Protein AF-A0A351YZV5-F1 (afdb_monomer)

Foldseek 3Di:
DDDDDDDDPCVVVVVVVVVVVVVVVVVCCVVVPDPPDLVLFWWKKFKKAFFAFQKWKAFADDWWWFWDDDLFWIWIWTHDDVDTDIDIGGCVQQFFQLSSQVVQVVDPRMHMDGPDRRRDGPSQKDAFPVDGRTHHHDIGTIGGFDLVDPDDQVLLQVLQPPFRWDWDWDDDSRNTIIIIRGHDDPDDDDNVRVVCSSLVSSCVRRNVNRMGTRDMDTGDPVNSVVVVVVD

Solvent-accessible surface area (backbone atoms only — not comparable to full-atom values): 12923 Å² total; per-residue (Å²): 134,86,83,82,79,83,76,63,82,60,51,62,58,53,52,52,52,50,52,51,53,51,50,51,52,54,51,47,43,72,75,72,47,77,85,70,52,79,91,50,44,32,23,45,40,34,31,36,33,74,31,61,42,23,29,37,33,27,29,76,58,91,54,50,34,37,57,45,83,56,89,59,32,41,33,42,40,36,39,51,97,90,48,77,49,75,52,77,46,44,26,92,80,27,46,22,42,45,51,39,28,61,57,47,47,72,41,87,48,38,49,45,45,75,70,34,68,41,82,39,55,41,78,54,55,47,56,38,68,84,52,79,50,61,53,30,80,61,74,44,59,38,29,40,64,46,69,82,62,81,83,44,57,66,58,57,47,68,31,34,75,82,55,75,64,50,58,43,77,40,76,52,81,64,59,51,31,36,38,41,35,33,67,60,65,81,98,78,60,54,72,68,57,50,47,52,45,42,53,47,30,41,19,72,68,69,36,66,77,21,53,30,37,64,46,78,50,74,46,53,64,74,61,24,55,58,50,67,78,72,115

Structure (mmCIF, N/CA/C/O backbone):
data_AF-A0A351YZV5-F1
#
_entry.id   AF-A0A351YZV5-F1
#
loop_
_atom_site.group_PDB
_atom_site.id
_atom_site.type_symbol
_atom_site.label_atom_id
_atom_site.label_alt_id
_atom_site.label_comp_id
_atom_site.label_asym_id
_atom_site.label_entity_id
_atom_site.label_seq_id
_atom_site.pdbx_PDB_ins_code
_atom_site.Cartn_x
_atom_site.Cartn_y
_atom_site.Cartn_z
_atom_site.occupancy
_atom_site.B_iso_or_equiv
_atom_site.auth_seq_id
_atom_site.auth_comp_id
_atom_site.auth_asym_id
_atom_site.auth_atom_id
_atom_site.pdbx_PDB_model_num
ATOM 1 N N . MET A 1 1 ? 55.350 -39.566 -29.013 1.00 52.19 1 MET A N 1
ATOM 2 C CA . MET A 1 1 ? 55.328 -38.858 -30.315 1.00 52.19 1 MET A CA 1
ATOM 3 C C . MET A 1 1 ? 54.638 -37.515 -30.107 1.00 52.19 1 MET A C 1
ATOM 5 O O . MET A 1 1 ? 53.507 -37.517 -29.639 1.00 52.19 1 MET A O 1
ATOM 9 N N . LYS A 1 2 ? 55.308 -36.381 -30.357 1.00 60.34 2 LYS A N 1
ATOM 10 C CA . LYS A 1 2 ? 54.675 -35.051 -30.284 1.00 60.34 2 LYS A CA 1
ATOM 11 C C . LYS A 1 2 ? 53.921 -34.807 -31.595 1.00 60.34 2 LYS A C 1
ATOM 13 O O . LYS A 1 2 ? 54.540 -34.853 -32.651 1.00 60.34 2 LYS A O 1
ATOM 18 N N . LYS A 1 3 ? 52.604 -34.593 -31.534 1.00 68.12 3 LYS A N 1
ATOM 19 C CA . LYS A 1 3 ? 51.815 -34.153 -32.694 1.00 68.12 3 LYS A CA 1
ATOM 20 C C . LYS A 1 3 ? 52.044 -32.653 -32.886 1.00 68.12 3 LYS A C 1
ATOM 22 O O . LYS A 1 3 ? 51.827 -31.882 -31.954 1.00 68.12 3 LYS A O 1
ATOM 27 N N . LEU A 1 4 ? 52.523 -32.260 -34.063 1.00 72.31 4 LEU A N 1
ATOM 28 C CA . LEU A 1 4 ? 52.635 -30.859 -34.462 1.00 72.31 4 LEU A CA 1
ATOM 29 C C . LEU A 1 4 ? 51.269 -30.420 -35.005 1.00 72.31 4 LEU A C 1
ATOM 31 O O . LEU A 1 4 ? 50.764 -31.029 -35.944 1.00 72.31 4 LEU A O 1
ATOM 35 N N . HIS A 1 5 ? 50.656 -29.408 -34.394 1.00 77.81 5 HIS A N 1
ATOM 36 C CA . HIS A 1 5 ? 49.410 -28.822 -34.886 1.00 77.81 5 HIS A CA 1
ATOM 37 C C . HIS A 1 5 ? 49.747 -27.599 -35.739 1.00 77.81 5 HIS A C 1
ATOM 39 O O . HIS A 1 5 ? 50.240 -26.598 -35.220 1.00 77.81 5 HIS A O 1
ATOM 45 N N . GLU A 1 6 ? 49.509 -27.684 -37.047 1.00 76.00 6 GLU A N 1
ATOM 46 C CA . GLU A 1 6 ? 49.691 -26.553 -37.956 1.00 76.00 6 GLU A CA 1
ATOM 47 C C . GLU A 1 6 ? 48.545 -25.552 -37.769 1.00 76.00 6 GLU A C 1
ATOM 49 O O . GLU A 1 6 ? 47.367 -25.892 -37.894 1.00 76.00 6 GLU A O 1
ATOM 54 N N . PHE A 1 7 ? 48.886 -24.308 -37.430 1.00 72.75 7 PHE A N 1
ATOM 55 C CA . PHE A 1 7 ? 47.900 -23.243 -37.287 1.00 72.75 7 PHE A CA 1
ATOM 56 C C . PHE A 1 7 ? 47.403 -22.789 -38.662 1.00 72.75 7 PHE A C 1
ATOM 58 O O . PHE A 1 7 ? 48.188 -22.565 -39.585 1.00 72.75 7 PHE A O 1
ATOM 65 N N . SER A 1 8 ? 46.088 -22.612 -38.792 1.00 82.44 8 SER A N 1
ATOM 66 C CA . SER A 1 8 ? 45.486 -22.089 -40.019 1.00 82.44 8 SER A CA 1
ATOM 67 C C . SER A 1 8 ? 46.021 -20.691 -40.335 1.00 82.44 8 SER A C 1
ATOM 69 O O . SER A 1 8 ? 46.036 -19.814 -39.472 1.00 82.44 8 SER A O 1
ATOM 71 N N . LYS A 1 9 ? 46.375 -20.437 -41.600 1.00 79.69 9 LYS A N 1
ATOM 72 C CA . LYS A 1 9 ? 46.777 -19.101 -42.082 1.00 79.69 9 LYS A CA 1
ATOM 73 C C . LYS A 1 9 ? 45.660 -18.057 -41.942 1.00 79.69 9 LYS A C 1
ATOM 75 O O . LYS A 1 9 ? 45.944 -16.864 -41.901 1.00 79.69 9 LYS A O 1
ATOM 80 N N . ALA A 1 10 ? 44.404 -18.496 -41.815 1.00 84.25 10 ALA A N 1
ATOM 81 C CA . ALA A 1 10 ? 43.260 -17.627 -41.543 1.00 84.25 10 ALA A CA 1
ATOM 82 C C . ALA A 1 10 ? 43.261 -17.059 -40.111 1.00 84.25 10 ALA A C 1
ATOM 84 O O . ALA A 1 10 ? 42.571 -16.078 -39.844 1.00 84.25 10 ALA A O 1
ATOM 85 N N . PHE A 1 11 ? 44.049 -17.641 -39.198 1.00 85.94 11 PHE A N 1
ATOM 86 C CA . PHE A 1 11 ? 44.109 -17.231 -37.796 1.00 85.94 11 PHE A CA 1
ATOM 87 C C . PHE A 1 11 ? 44.430 -15.745 -37.633 1.00 85.94 11 PHE A C 1
ATOM 89 O O . PHE A 1 11 ? 43.759 -15.062 -36.866 1.00 85.94 11 PHE A O 1
ATOM 96 N N . LEU A 1 12 ? 45.402 -15.227 -38.391 1.00 85.94 12 LEU A N 1
ATOM 97 C CA . LEU A 1 12 ? 45.802 -13.824 -38.286 1.00 85.94 12 LEU A CA 1
ATOM 98 C C . LEU A 1 12 ? 44.674 -12.875 -38.721 1.00 85.94 12 LEU A C 1
ATOM 100 O O . LEU A 1 12 ? 44.417 -11.881 -38.049 1.00 85.94 12 LEU A O 1
ATOM 104 N N . GLY A 1 13 ? 43.958 -13.213 -39.799 1.00 89.88 13 GLY A N 1
ATOM 105 C CA . GLY A 1 13 ? 42.803 -12.439 -40.261 1.00 89.88 13 GLY A CA 1
ATOM 106 C C . GLY A 1 13 ? 41.663 -12.434 -39.241 1.00 89.88 13 GLY A C 1
ATOM 107 O O . GLY A 1 13 ? 41.139 -11.373 -38.907 1.00 89.88 13 GLY A O 1
ATOM 108 N N . CYS A 1 14 ? 41.331 -13.600 -38.678 1.00 91.94 14 CYS A N 1
ATOM 109 C CA . CYS A 1 14 ? 40.317 -13.716 -37.629 1.00 91.94 14 CYS A CA 1
ATOM 110 C C . CYS A 1 14 ? 40.719 -12.982 -36.340 1.00 91.94 14 CYS A C 1
ATOM 112 O O . CYS A 1 14 ? 39.869 -12.366 -35.699 1.00 91.94 14 CYS A O 1
ATOM 114 N N . ALA A 1 15 ? 42.002 -13.012 -35.969 1.00 91.81 15 ALA A N 1
ATOM 115 C CA . ALA A 1 15 ? 42.516 -12.310 -34.797 1.00 91.81 15 ALA A CA 1
ATOM 116 C C . ALA A 1 15 ? 42.410 -10.786 -34.955 1.00 91.81 15 ALA A C 1
ATOM 118 O O . ALA A 1 15 ? 41.942 -10.112 -34.039 1.00 91.81 15 ALA A O 1
ATOM 119 N N . ILE A 1 16 ? 42.771 -10.250 -36.126 1.00 94.38 16 ILE A N 1
ATOM 120 C CA . ILE A 1 16 ? 42.633 -8.817 -36.431 1.00 94.38 16 ILE A CA 1
ATOM 121 C C . ILE A 1 16 ? 41.160 -8.408 -36.413 1.00 94.38 16 ILE A C 1
ATOM 123 O O . ILE A 1 16 ? 40.806 -7.417 -35.781 1.00 94.38 16 ILE A O 1
ATOM 127 N N . PHE A 1 17 ? 40.289 -9.183 -37.061 1.00 94.75 17 PHE A N 1
ATOM 128 C CA . PHE A 1 17 ? 38.856 -8.900 -37.070 1.00 94.75 17 PHE A CA 1
ATOM 129 C C . PHE A 1 17 ? 38.262 -8.901 -35.654 1.00 94.75 17 PHE A C 1
ATOM 131 O O . PHE A 1 17 ? 37.553 -7.969 -35.283 1.00 94.75 17 PHE A O 1
ATOM 138 N N . SER A 1 18 ? 38.614 -9.895 -34.834 1.00 94.81 18 SER A N 1
ATOM 139 C CA . SER A 1 18 ? 38.209 -9.952 -33.427 1.00 94.81 18 SER A CA 1
ATOM 140 C C . SER A 1 18 ? 38.698 -8.729 -32.643 1.00 94.81 18 SER A C 1
ATOM 142 O O . SER A 1 18 ? 37.913 -8.096 -31.939 1.00 94.81 18 SER A O 1
ATOM 144 N N . ALA A 1 19 ? 39.959 -8.322 -32.830 1.00 95.38 19 ALA A N 1
ATOM 145 C CA . ALA A 1 19 ? 40.510 -7.131 -32.185 1.00 95.38 19 ALA A CA 1
ATOM 146 C C . ALA A 1 19 ? 39.752 -5.850 -32.574 1.00 95.38 19 ALA A C 1
ATO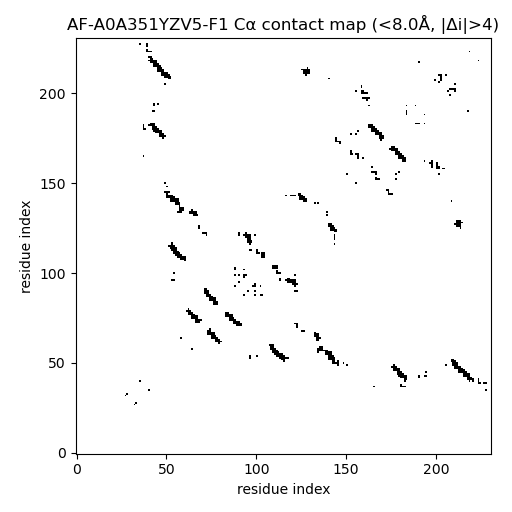M 148 O O . ALA A 1 19 ? 39.482 -5.017 -31.711 1.00 95.38 19 ALA A O 1
ATOM 149 N N . VAL A 1 20 ? 39.353 -5.712 -33.843 1.00 96.19 20 VAL A N 1
ATOM 150 C CA . VAL A 1 20 ? 38.540 -4.580 -34.316 1.00 96.19 20 VAL A CA 1
ATOM 151 C C . VAL A 1 20 ? 37.149 -4.586 -33.677 1.00 96.19 20 VAL A C 1
ATOM 153 O O . VAL A 1 20 ? 36.696 -3.542 -33.216 1.00 96.19 20 VAL A O 1
ATOM 156 N N . VAL A 1 21 ? 36.483 -5.743 -33.597 1.00 95.44 21 VAL A N 1
ATOM 157 C CA . VAL A 1 21 ? 35.160 -5.865 -32.955 1.00 95.44 21 VAL A CA 1
ATOM 158 C C . VAL A 1 21 ? 35.237 -5.531 -31.463 1.00 95.44 21 VAL A C 1
ATOM 160 O O . VAL A 1 21 ? 34.396 -4.789 -30.959 1.00 95.44 21 VAL A O 1
ATOM 163 N N . ILE A 1 22 ? 36.264 -6.021 -30.764 1.00 95.31 22 ILE A N 1
ATOM 164 C CA . ILE A 1 22 ? 36.493 -5.715 -29.346 1.00 95.31 22 ILE A CA 1
ATOM 165 C C . ILE A 1 22 ? 36.748 -4.217 -29.159 1.00 95.31 22 ILE A C 1
ATOM 167 O O . ILE A 1 22 ? 36.112 -3.596 -28.311 1.00 95.31 22 ILE A O 1
ATOM 171 N N . ALA A 1 23 ? 37.625 -3.615 -29.970 1.00 94.62 23 ALA A N 1
ATOM 172 C CA . ALA A 1 23 ? 37.906 -2.183 -29.908 1.00 94.62 23 ALA A CA 1
ATOM 173 C C . ALA A 1 23 ? 36.641 -1.348 -30.160 1.00 94.62 23 ALA A C 1
ATOM 175 O O . ALA A 1 23 ? 36.359 -0.429 -29.397 1.00 94.62 23 ALA A O 1
ATOM 176 N N . ALA A 1 24 ? 35.831 -1.714 -31.158 1.00 92.69 24 ALA A N 1
ATOM 177 C CA . ALA A 1 24 ? 34.552 -1.063 -31.430 1.00 92.69 24 ALA A CA 1
ATOM 178 C C . ALA A 1 24 ? 33.561 -1.210 -30.261 1.00 92.69 24 ALA A C 1
ATOM 180 O O . ALA A 1 24 ? 32.867 -0.250 -29.927 1.00 92.69 24 ALA A O 1
ATOM 181 N N . GLY A 1 25 ? 33.521 -2.376 -29.605 1.00 86.81 25 GLY A N 1
ATOM 182 C CA . GLY A 1 25 ? 32.722 -2.607 -28.400 1.00 86.81 25 GLY A CA 1
ATOM 183 C C . GLY A 1 25 ? 33.150 -1.720 -27.228 1.00 86.81 25 GLY A C 1
ATOM 184 O O . GLY A 1 25 ? 32.308 -1.069 -26.612 1.00 86.81 25 GLY A O 1
ATOM 185 N N . ILE A 1 26 ? 34.458 -1.619 -26.973 1.00 90.12 26 ILE A N 1
ATOM 186 C CA . ILE A 1 26 ? 35.029 -0.748 -25.933 1.00 90.12 26 ILE A CA 1
ATOM 187 C C . ILE A 1 26 ? 34.729 0.724 -26.241 1.00 90.12 26 ILE A C 1
ATOM 189 O O . ILE A 1 26 ? 34.2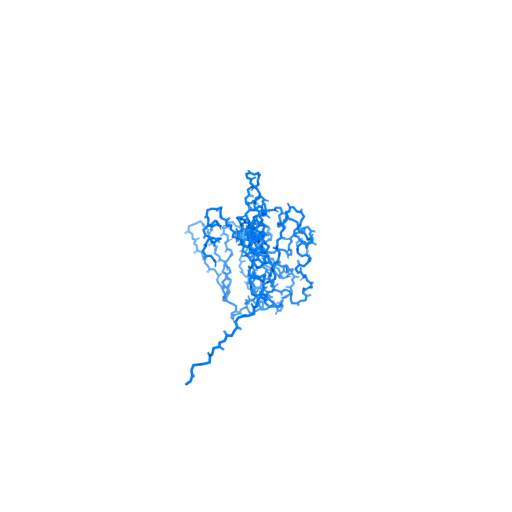64 1.460 -25.373 1.00 90.12 26 ILE A O 1
ATOM 193 N N . THR A 1 27 ? 34.940 1.172 -27.481 1.00 88.94 27 THR A N 1
ATOM 194 C CA . THR A 1 27 ? 34.605 2.545 -27.882 1.00 88.94 27 THR A CA 1
ATOM 195 C C . THR A 1 27 ? 33.109 2.817 -27.726 1.00 88.94 27 THR A C 1
ATOM 197 O O . THR A 1 27 ? 32.733 3.858 -27.195 1.00 88.94 27 THR A O 1
ATOM 200 N N . GLY A 1 28 ? 32.247 1.876 -28.120 1.00 84.94 28 GLY A N 1
ATOM 201 C CA . GLY A 1 28 ? 30.800 1.984 -27.936 1.00 84.94 28 GLY A CA 1
ATOM 202 C C . GLY A 1 28 ? 30.402 2.144 -26.468 1.00 84.94 28 GLY A C 1
ATOM 203 O O . GLY A 1 28 ? 29.578 3.001 -26.155 1.00 84.94 28 GLY A O 1
ATOM 204 N N . PHE A 1 29 ? 31.039 1.385 -25.576 1.00 82.25 29 PHE A N 1
ATOM 205 C CA . PHE A 1 29 ? 30.841 1.462 -24.130 1.00 82.25 29 PHE A CA 1
ATOM 206 C C . PHE A 1 29 ? 31.177 2.849 -23.560 1.00 82.25 29 PHE A C 1
ATOM 208 O O . PHE A 1 29 ? 30.380 3.408 -22.813 1.00 82.25 29 PHE A O 1
ATOM 215 N N . PHE A 1 30 ? 32.312 3.443 -23.944 1.00 82.19 30 PHE A N 1
ATOM 216 C CA . PHE A 1 30 ? 32.713 4.761 -23.432 1.00 82.19 30 PHE A CA 1
ATOM 217 C C . PHE A 1 30 ? 31.964 5.932 -24.081 1.00 82.19 30 PHE A C 1
ATOM 219 O O . PHE A 1 30 ? 31.736 6.940 -23.420 1.00 82.19 30 PHE A O 1
ATOM 226 N N . VAL A 1 31 ? 31.572 5.821 -25.355 1.00 83.25 31 VAL A N 1
ATOM 227 C CA . VAL A 1 31 ? 30.885 6.909 -26.075 1.00 83.25 31 VAL A CA 1
ATOM 228 C C . VAL A 1 31 ? 29.395 6.963 -25.745 1.00 83.25 31 VAL A C 1
ATOM 230 O O . VAL A 1 31 ? 28.838 8.049 -25.616 1.00 83.25 31 VAL A O 1
ATOM 233 N N . LYS A 1 32 ? 28.731 5.807 -25.628 1.00 77.06 32 LYS A N 1
ATOM 234 C CA . LYS A 1 32 ? 27.290 5.746 -25.333 1.00 77.06 32 LYS A CA 1
ATOM 235 C C . LYS A 1 32 ? 26.985 5.567 -23.846 1.00 77.06 32 LYS A C 1
ATOM 237 O O . LYS A 1 32 ? 25.855 5.822 -23.439 1.00 77.06 32 LYS A O 1
ATOM 242 N N . GLY A 1 33 ? 27.974 5.158 -23.052 1.00 66.75 33 GLY A N 1
ATOM 243 C CA . GLY A 1 33 ? 27.779 4.753 -21.665 1.00 66.75 33 GLY A CA 1
ATOM 244 C C . GLY A 1 33 ? 27.073 3.399 -21.547 1.00 66.75 33 GLY A C 1
ATOM 245 O O . GLY A 1 33 ? 26.543 2.848 -22.515 1.00 66.75 33 GLY A O 1
ATOM 246 N N . ILE A 1 34 ? 27.049 2.859 -20.329 1.00 66.75 34 ILE A N 1
ATOM 247 C CA . ILE A 1 34 ? 26.169 1.741 -19.980 1.00 66.75 34 ILE A CA 1
ATOM 248 C C . ILE A 1 34 ? 24.781 2.313 -19.702 1.00 66.75 34 ILE A C 1
ATOM 250 O O . ILE A 1 34 ? 24.640 3.260 -18.925 1.00 66.75 34 ILE A O 1
ATOM 254 N N . ASN A 1 35 ? 23.744 1.706 -20.283 1.00 62.78 35 ASN A N 1
ATOM 255 C CA . ASN A 1 35 ? 22.388 1.914 -19.794 1.00 62.78 35 ASN A CA 1
ATOM 256 C C . ASN A 1 35 ? 22.236 1.170 -18.463 1.00 62.78 35 ASN A C 1
ATOM 258 O O . ASN A 1 35 ? 21.848 0.003 -18.428 1.00 62.78 35 ASN A O 1
ATOM 262 N N . TRP A 1 36 ? 22.611 1.838 -17.376 1.00 63.78 36 TRP A N 1
ATOM 263 C CA . TRP A 1 36 ? 22.278 1.397 -16.033 1.00 63.78 36 TRP A CA 1
ATOM 264 C C . TRP A 1 36 ? 20.759 1.440 -15.940 1.00 63.78 36 TRP A C 1
ATOM 266 O O . TRP A 1 36 ? 20.178 2.528 -15.920 1.00 63.78 36 TRP A O 1
ATOM 276 N N . GLY A 1 37 ? 20.116 0.272 -15.980 1.00 62.75 37 GLY A N 1
ATOM 277 C CA . GLY A 1 37 ? 18.670 0.169 -15.817 1.00 62.75 37 GLY A CA 1
ATOM 278 C C . GLY A 1 37 ? 18.202 0.897 -14.553 1.00 62.75 37 GLY A C 1
ATOM 279 O O . GLY A 1 37 ? 19.004 1.270 -13.694 1.00 62.75 37 GLY A O 1
ATOM 280 N N . LEU A 1 38 ? 16.891 1.084 -14.416 1.00 68.00 38 LEU A N 1
ATOM 281 C CA . LEU A 1 38 ? 16.292 1.735 -13.242 1.00 68.00 38 LEU A CA 1
ATOM 282 C C . LEU A 1 38 ? 16.701 1.082 -11.903 1.00 68.00 38 LEU A C 1
ATOM 284 O O . LEU A 1 38 ? 16.637 1.740 -10.870 1.00 68.00 38 LEU A O 1
ATOM 288 N N . ASP A 1 39 ? 17.200 -0.156 -11.924 1.00 65.94 39 ASP A N 1
ATOM 289 C CA . ASP A 1 39 ? 17.739 -0.881 -10.767 1.00 65.94 39 ASP A CA 1
ATOM 290 C C . ASP A 1 39 ? 19.012 -0.270 -10.148 1.00 65.94 39 ASP A C 1
ATOM 292 O O . ASP A 1 39 ? 19.265 -0.482 -8.964 1.00 65.94 39 ASP A O 1
ATOM 296 N N . PHE A 1 40 ? 19.794 0.508 -10.906 1.00 66.38 40 PHE A N 1
ATOM 297 C CA . PHE A 1 40 ? 21.057 1.115 -10.445 1.00 66.38 40 PHE A CA 1
ATOM 298 C C . PHE A 1 40 ? 21.031 2.643 -10.484 1.00 66.38 40 PHE A C 1
ATOM 300 O O . PHE A 1 40 ? 22.087 3.286 -10.482 1.00 66.38 40 PHE A O 1
ATOM 307 N N . GLN A 1 41 ? 19.836 3.231 -10.571 1.00 70.94 41 GLN A N 1
ATOM 308 C CA . GLN A 1 41 ? 19.662 4.677 -10.568 1.00 70.94 41 GLN A CA 1
ATOM 309 C C . GLN A 1 41 ? 19.064 5.160 -9.241 1.00 70.94 41 GLN A C 1
ATOM 311 O O . GLN A 1 41 ? 18.190 4.494 -8.683 1.00 70.94 41 GLN A O 1
ATOM 316 N N . PRO A 1 42 ? 19.483 6.341 -8.753 1.00 75.75 42 PRO A N 1
ATOM 317 C CA . PRO A 1 42 ? 18.878 6.957 -7.581 1.00 75.75 42 PRO A CA 1
ATOM 318 C C . PRO A 1 42 ? 17.412 7.266 -7.858 1.00 75.75 42 PRO A C 1
ATOM 320 O O . PRO A 1 42 ? 17.060 7.783 -8.928 1.00 75.75 42 PRO A O 1
ATOM 323 N N . GLY A 1 43 ? 16.544 6.961 -6.904 1.00 85.12 43 GLY A N 1
ATOM 324 C CA . GLY A 1 43 ? 15.124 6.995 -7.189 1.00 85.12 43 GLY A CA 1
ATOM 325 C C . GLY A 1 43 ? 14.225 6.482 -6.083 1.00 85.12 43 GLY A C 1
ATOM 326 O O . GLY A 1 43 ? 14.672 6.020 -5.032 1.00 85.12 43 GLY A O 1
ATOM 327 N N . LEU A 1 44 ? 12.934 6.594 -6.366 1.00 89.81 44 LEU A N 1
ATOM 328 C CA . LEU A 1 44 ? 11.849 6.035 -5.580 1.00 89.81 44 LEU A CA 1
ATOM 329 C C . LEU A 1 44 ? 11.692 4.551 -5.916 1.00 89.81 44 LEU A C 1
ATOM 331 O O . LEU A 1 44 ? 11.637 4.180 -7.091 1.00 89.81 44 LEU A O 1
ATOM 335 N N . ILE A 1 45 ? 11.561 3.729 -4.880 1.00 91.50 45 ILE A N 1
ATOM 336 C CA . ILE A 1 45 ? 11.059 2.362 -4.973 1.00 91.50 45 ILE A CA 1
ATOM 337 C C . ILE A 1 45 ? 9.812 2.312 -4.094 1.00 91.50 45 ILE A C 1
ATOM 339 O O . ILE A 1 45 ? 9.899 2.464 -2.880 1.00 91.50 45 ILE A O 1
ATOM 343 N N . GLU A 1 46 ? 8.649 2.125 -4.701 1.00 93.50 46 GLU A N 1
ATOM 344 C CA . GLU A 1 46 ? 7.374 2.045 -3.994 1.00 93.50 46 GLU A CA 1
ATOM 345 C C . GLU A 1 46 ? 6.718 0.697 -4.270 1.00 93.50 46 GLU A C 1
ATOM 347 O O . GLU A 1 46 ? 6.675 0.247 -5.411 1.00 93.50 46 GLU A O 1
ATOM 352 N N . GLU A 1 47 ? 6.218 0.037 -3.234 1.00 95.50 47 GLU A N 1
ATOM 353 C CA . GLU A 1 47 ? 5.394 -1.156 -3.365 1.00 95.50 47 GLU A CA 1
ATOM 354 C C . GLU A 1 47 ? 3.935 -0.787 -3.121 1.00 95.50 47 GLU A C 1
ATOM 356 O O . GLU A 1 47 ? 3.576 -0.309 -2.042 1.00 95.50 47 GLU A O 1
ATOM 361 N N . VAL A 1 48 ? 3.093 -1.030 -4.123 1.00 95.44 48 VAL A N 1
ATOM 362 C CA . VAL A 1 48 ? 1.655 -0.769 -4.067 1.00 95.44 48 VAL A CA 1
ATOM 363 C C . VAL A 1 48 ? 0.860 -2.062 -4.193 1.00 95.44 48 VAL A C 1
ATOM 365 O O . VAL A 1 48 ? 1.190 -2.947 -4.984 1.00 95.44 48 VAL A O 1
ATOM 368 N N . ARG A 1 49 ? -0.232 -2.157 -3.442 1.00 95.19 49 ARG A N 1
ATOM 369 C CA . ARG A 1 49 ? -1.270 -3.177 -3.608 1.00 95.19 49 ARG A CA 1
ATOM 370 C C . ARG A 1 49 ? -2.562 -2.504 -4.045 1.00 95.19 49 ARG A C 1
ATOM 372 O O . ARG A 1 49 ? -2.915 -1.436 -3.545 1.00 95.19 49 ARG A O 1
ATOM 379 N N . ILE A 1 50 ? -3.252 -3.136 -4.992 1.00 94.56 50 ILE A N 1
ATOM 380 C CA . ILE A 1 50 ? -4.529 -2.653 -5.522 1.00 94.56 50 ILE A CA 1
ATOM 381 C C . ILE A 1 50 ? -5.615 -3.631 -5.091 1.00 94.56 50 ILE A C 1
ATOM 383 O O . ILE A 1 50 ? -5.695 -4.741 -5.618 1.00 94.56 50 ILE A O 1
ATOM 387 N N . ALA A 1 51 ? -6.421 -3.220 -4.117 1.00 93.81 51 ALA A N 1
ATOM 388 C CA . ALA A 1 51 ? -7.494 -4.015 -3.534 1.00 93.81 51 ALA A CA 1
ATOM 389 C C . ALA A 1 51 ? -8.601 -3.097 -3.015 1.00 93.81 51 ALA A C 1
ATOM 391 O O . ALA A 1 51 ? -8.333 -1.983 -2.569 1.00 93.81 51 ALA A O 1
ATOM 392 N N . SER A 1 52 ? -9.848 -3.561 -3.050 1.00 93.06 52 SER A N 1
ATOM 393 C CA . SER A 1 52 ? -10.941 -2.814 -2.420 1.00 93.06 52 SER A CA 1
ATOM 394 C C . SER A 1 52 ? -10.825 -2.898 -0.888 1.00 93.06 52 SER A C 1
ATOM 396 O O . SER A 1 52 ? -10.423 -3.946 -0.380 1.00 93.06 52 SER A O 1
ATOM 398 N N . PRO A 1 53 ? -11.180 -1.839 -0.137 1.00 95.38 53 PRO A N 1
ATOM 399 C CA . PRO A 1 53 ? -11.202 -1.889 1.320 1.00 95.38 53 PRO A CA 1
ATOM 400 C C . PRO A 1 53 ? -12.100 -3.018 1.827 1.00 95.38 53 PRO A C 1
ATOM 402 O O . PRO A 1 53 ? -13.250 -3.148 1.397 1.00 95.38 53 PRO A O 1
ATOM 405 N N . ALA A 1 54 ? -11.588 -3.818 2.756 1.00 96.38 54 ALA A N 1
ATOM 406 C CA . ALA A 1 54 ? -12.351 -4.869 3.420 1.00 96.38 54 ALA A CA 1
ATOM 407 C C . ALA A 1 54 ? -13.176 -4.289 4.574 1.00 96.38 54 ALA A C 1
ATOM 409 O O . ALA A 1 54 ? -14.345 -4.625 4.753 1.00 96.38 54 ALA A O 1
ATOM 410 N N . MET A 1 55 ? -12.578 -3.363 5.325 1.00 97.00 55 MET A N 1
ATOM 411 C CA . MET A 1 55 ? -13.188 -2.731 6.490 1.00 97.00 55 MET A CA 1
ATOM 412 C C . MET A 1 55 ? -12.793 -1.257 6.573 1.00 97.00 55 MET A C 1
ATOM 414 O O . MET A 1 55 ? -11.659 -0.899 6.249 1.00 97.00 55 MET A O 1
ATOM 418 N N . SER A 1 56 ? -13.707 -0.410 7.038 1.00 97.06 56 SER A N 1
ATOM 419 C CA . SER A 1 56 ? -13.404 0.945 7.498 1.00 97.06 56 SER A CA 1
ATOM 420 C C . SER A 1 56 ? -13.451 1.022 9.018 1.00 97.06 56 SER A C 1
ATOM 422 O O . SER A 1 56 ? -14.321 0.437 9.661 1.00 97.06 56 SER A O 1
ATOM 424 N N . LEU A 1 57 ? -12.519 1.784 9.582 1.00 97.31 57 LEU A N 1
ATOM 425 C CA . LEU A 1 57 ? -12.441 2.118 10.994 1.00 97.31 57 LEU A CA 1
ATOM 426 C C . LEU A 1 57 ? -12.487 3.630 11.153 1.00 97.31 57 LEU A C 1
ATOM 428 O O . LEU A 1 57 ? -11.743 4.351 10.497 1.00 97.31 57 LEU A O 1
ATOM 432 N N . SER A 1 58 ? -13.330 4.126 12.043 1.00 97.25 58 SER A N 1
ATOM 433 C CA . SER A 1 58 ? -13.310 5.527 12.451 1.00 97.25 58 SER A CA 1
ATOM 434 C C . SER A 1 58 ? -13.486 5.635 13.956 1.00 97.25 58 SER A C 1
ATOM 436 O O . SER A 1 58 ? -13.938 4.704 14.625 1.00 97.25 58 SER A O 1
ATOM 438 N N . TYR A 1 59 ? -13.077 6.771 14.502 1.00 96.75 59 TYR A N 1
ATOM 439 C CA . TYR A 1 59 ? -13.145 7.050 15.921 1.00 96.75 59 TYR A CA 1
ATOM 440 C C . TYR A 1 59 ? -13.698 8.451 16.174 1.00 96.75 59 TYR A C 1
ATOM 442 O O . TYR A 1 59 ? -13.226 9.443 15.610 1.00 96.75 59 TYR A O 1
ATOM 450 N N . SER A 1 60 ? -14.707 8.535 17.041 1.00 94.69 60 SER A N 1
ATOM 451 C CA . SER A 1 60 ? -15.396 9.787 17.378 1.00 94.69 60 SER A CA 1
ATOM 452 C C . SER A 1 60 ? -15.213 10.236 18.830 1.00 94.69 60 SER A C 1
ATOM 454 O O . SER A 1 60 ? -15.824 11.228 19.230 1.00 94.69 60 SER A O 1
ATOM 456 N N . GLY A 1 61 ? -14.425 9.515 19.630 1.00 91.81 61 GLY A N 1
ATOM 457 C CA . GLY A 1 61 ? -14.166 9.871 21.026 1.00 91.81 61 GLY A CA 1
ATOM 458 C C . GLY A 1 61 ? -13.087 10.949 21.196 1.00 91.81 61 GLY A C 1
ATOM 459 O O . GLY A 1 61 ? -12.567 11.506 20.230 1.00 91.81 61 GLY A O 1
ATOM 460 N N . SER A 1 62 ? -12.755 11.266 22.451 1.00 89.75 62 SER A N 1
ATOM 461 C CA . SER A 1 62 ? -11.819 12.346 22.812 1.00 89.75 62 SER A CA 1
ATOM 462 C C . SER A 1 62 ? -10.366 11.897 23.013 1.00 89.75 62 SER A C 1
ATOM 464 O O . SER A 1 62 ? -9.466 12.735 23.003 1.00 89.75 62 SER A O 1
ATOM 466 N N . ALA A 1 63 ? -10.127 10.597 23.208 1.00 93.31 63 ALA A N 1
ATOM 467 C CA . ALA A 1 63 ? -8.783 10.026 23.338 1.00 93.31 63 ALA A CA 1
ATOM 468 C C . ALA A 1 63 ? -8.040 9.942 21.989 1.00 93.31 63 ALA A C 1
ATOM 470 O O . ALA A 1 63 ? -8.653 9.981 20.927 1.00 93.31 63 ALA A O 1
ATOM 471 N N . LYS A 1 64 ? -6.715 9.777 22.011 1.00 95.19 64 LYS A N 1
ATOM 472 C CA . LYS A 1 64 ? -5.952 9.404 20.809 1.00 95.19 64 LYS A CA 1
ATOM 473 C C . LYS A 1 64 ? -5.985 7.885 20.668 1.00 95.19 64 LYS A C 1
ATOM 475 O O . LYS A 1 64 ? -5.636 7.205 21.626 1.00 95.19 64 LYS A O 1
ATOM 480 N N . VAL A 1 65 ? -6.381 7.361 19.512 1.00 96.88 65 VAL A N 1
ATOM 481 C CA . VAL A 1 65 ? -6.405 5.912 19.262 1.00 96.88 65 VAL A CA 1
ATOM 482 C C . VAL A 1 65 ? -5.485 5.590 18.097 1.00 96.88 65 VAL A C 1
ATOM 484 O O . VAL A 1 65 ? -5.727 6.050 16.986 1.00 96.88 65 VAL A O 1
ATOM 487 N N . ASP A 1 66 ? -4.434 4.820 18.348 1.00 96.81 66 ASP A N 1
ATOM 488 C CA . ASP A 1 66 ? -3.553 4.285 17.313 1.00 96.81 66 ASP A CA 1
ATOM 489 C C . ASP A 1 66 ? -3.984 2.849 16.978 1.00 96.81 66 ASP A C 1
ATOM 491 O O . ASP A 1 66 ? -4.202 2.033 17.874 1.00 96.81 66 ASP A O 1
ATOM 495 N N . ALA A 1 67 ? -4.139 2.558 15.689 1.00 96.94 67 ALA A N 1
ATOM 496 C CA . ALA A 1 67 ? -4.400 1.225 15.166 1.00 96.94 67 ALA A CA 1
ATOM 497 C C . ALA A 1 67 ? -3.082 0.546 14.779 1.00 96.94 67 ALA A C 1
ATOM 499 O O . ALA A 1 67 ? -2.347 1.043 13.929 1.00 96.94 67 ALA A O 1
ATOM 500 N N . GLU A 1 68 ? -2.786 -0.607 15.364 1.00 96.25 68 GLU A N 1
ATOM 501 C CA . GLU A 1 68 ? -1.556 -1.349 15.099 1.00 96.25 68 GLU A CA 1
ATOM 502 C C . GLU A 1 68 ? -1.890 -2.737 14.547 1.00 96.25 68 GLU A C 1
ATOM 504 O O . GLU A 1 68 ? -2.595 -3.531 15.165 1.00 96.25 68 GLU A O 1
ATOM 509 N N . LEU A 1 69 ? -1.384 -3.038 13.351 1.00 95.81 69 LEU A N 1
ATOM 510 C CA . LEU A 1 69 ? -1.508 -4.357 12.739 1.00 95.81 69 LEU A CA 1
ATOM 511 C C . LEU A 1 69 ? -0.256 -5.185 13.042 1.00 95.81 69 LEU A C 1
ATOM 513 O O . LEU A 1 69 ? 0.865 -4.739 12.798 1.00 95.81 69 LEU A O 1
ATOM 517 N N . SER A 1 70 ? -0.451 -6.419 13.499 1.00 94.56 70 SER A N 1
ATOM 518 C CA . SER A 1 70 ? 0.604 -7.419 13.663 1.00 94.56 70 SER A CA 1
ATOM 519 C C . SER A 1 70 ? 0.312 -8.663 12.820 1.00 94.56 70 SER A C 1
ATOM 521 O O . SER A 1 70 ? -0.780 -8.834 12.286 1.00 94.56 70 SER A O 1
ATOM 523 N N . ALA A 1 71 ? 1.268 -9.591 12.755 1.00 92.44 71 ALA A N 1
ATOM 524 C CA . ALA A 1 71 ? 1.093 -10.857 12.040 1.00 92.44 71 ALA A CA 1
ATOM 525 C C . ALA A 1 71 ? 0.019 -11.785 12.646 1.00 92.44 71 ALA A C 1
ATOM 527 O O . ALA A 1 71 ? -0.351 -12.776 12.026 1.00 92.44 71 ALA A O 1
ATOM 528 N N . THR A 1 72 ? -0.444 -11.523 13.873 1.00 95.12 72 THR A N 1
ATOM 529 C CA . THR A 1 72 ? -1.343 -12.438 14.608 1.00 95.12 72 THR A CA 1
ATOM 530 C C . THR A 1 72 ? -2.557 -11.757 15.221 1.00 95.12 72 THR A C 1
ATOM 532 O O . THR A 1 72 ? -3.357 -12.406 15.896 1.00 95.12 72 THR A O 1
ATOM 535 N N . GLY A 1 73 ? -2.698 -10.455 15.012 1.00 96.25 73 GLY A N 1
ATOM 536 C CA . GLY A 1 73 ? -3.743 -9.677 15.641 1.00 96.25 73 GLY A CA 1
ATOM 537 C C . GLY A 1 73 ? -3.681 -8.211 15.270 1.00 96.25 73 GLY A C 1
ATOM 538 O O . GLY A 1 73 ? -2.749 -7.744 14.611 1.00 96.25 73 GLY A O 1
ATOM 539 N N . PHE A 1 74 ? -4.684 -7.498 15.747 1.00 97.44 74 PHE A N 1
ATOM 540 C CA . PHE A 1 74 ? -4.851 -6.073 15.572 1.00 97.44 74 PHE A CA 1
ATOM 541 C C . PHE A 1 74 ? -5.027 -5.434 16.945 1.00 97.44 74 PHE A C 1
ATOM 543 O O . PHE A 1 74 ? -5.829 -5.915 17.742 1.00 97.44 74 PHE A O 1
ATOM 550 N N . ASP A 1 75 ? -4.284 -4.375 17.228 1.00 97.44 75 ASP A N 1
ATOM 551 C CA . ASP A 1 75 ? -4.280 -3.703 18.519 1.00 97.44 75 ASP A CA 1
ATOM 552 C C . ASP A 1 75 ? -4.808 -2.276 18.371 1.00 97.44 75 ASP A C 1
ATOM 554 O O . ASP A 1 75 ? -4.455 -1.546 17.445 1.00 97.44 75 ASP A O 1
ATOM 558 N N . LEU A 1 76 ? -5.653 -1.863 19.313 1.00 97.06 76 LEU A N 1
ATOM 559 C CA . LEU A 1 76 ? -6.032 -0.469 19.498 1.00 97.06 76 LEU A CA 1
ATOM 560 C C . LEU A 1 76 ? -5.325 0.075 20.731 1.00 97.06 76 LEU A C 1
ATOM 562 O O . LEU A 1 76 ? -5.604 -0.339 21.859 1.00 97.06 76 LEU A O 1
ATOM 566 N N . VAL A 1 77 ? -4.431 1.031 20.518 1.00 96.81 77 VAL A N 1
ATOM 567 C CA . VAL A 1 77 ? -3.704 1.719 21.579 1.00 96.81 77 VAL A CA 1
ATOM 568 C C . VAL A 1 77 ? -4.414 3.033 21.879 1.00 96.81 77 VAL A C 1
ATOM 570 O O . VAL A 1 77 ? -4.304 4.010 21.142 1.00 96.81 77 VAL A O 1
ATOM 573 N N . ILE A 1 78 ? -5.158 3.059 22.980 1.00 95.38 78 ILE A N 1
ATOM 574 C CA . ILE A 1 78 ? -5.966 4.198 23.409 1.00 95.38 78 ILE A CA 1
ATOM 575 C C . ILE A 1 78 ? -5.157 5.001 24.429 1.00 95.38 78 ILE A C 1
ATOM 577 O O . ILE A 1 78 ? -4.830 4.520 25.512 1.00 95.38 78 ILE A O 1
ATOM 581 N N . THR A 1 79 ? -4.825 6.240 24.083 1.00 95.12 79 THR A N 1
ATOM 582 C CA . THR A 1 79 ? -4.086 7.175 24.935 1.00 95.12 79 THR A CA 1
ATOM 583 C C . THR A 1 79 ? -5.018 8.292 25.400 1.00 95.12 79 THR A C 1
ATOM 585 O O . THR A 1 79 ? -5.415 9.159 24.615 1.00 95.12 79 THR A O 1
ATOM 588 N N . GLY A 1 80 ? -5.379 8.255 26.683 1.00 88.12 80 GLY A N 1
ATOM 589 C CA . GLY A 1 80 ? -6.192 9.261 27.364 1.00 88.12 80 GLY A CA 1
ATOM 590 C C . GLY A 1 80 ? -5.358 10.276 28.152 1.00 88.12 80 GLY A C 1
ATOM 591 O O . GLY A 1 80 ? -4.150 10.426 27.953 1.00 88.12 80 GLY A O 1
ATOM 592 N N . VAL A 1 81 ? -6.002 10.987 29.083 1.00 78.06 81 VAL A N 1
ATOM 593 C CA . VAL A 1 81 ? -5.332 11.952 29.970 1.00 78.06 81 VAL A CA 1
ATOM 594 C C . VAL A 1 81 ? -4.613 11.195 31.091 1.00 78.06 81 VAL A C 1
ATOM 596 O O . VAL A 1 81 ? -5.151 11.012 32.176 1.00 78.06 81 VAL A O 1
ATOM 599 N N . GLY A 1 82 ? -3.394 10.734 30.808 1.00 75.69 82 GLY A N 1
ATOM 600 C CA . GLY A 1 82 ? -2.506 10.088 31.785 1.00 75.69 82 GLY A CA 1
ATOM 601 C C . GLY A 1 82 ? -2.583 8.560 31.842 1.00 75.69 82 GLY A C 1
ATOM 602 O O . GLY A 1 82 ? -1.753 7.950 32.510 1.00 75.69 82 GLY A O 1
ATOM 603 N N . GLU A 1 83 ? -3.505 7.943 31.105 1.00 85.56 83 GLU A N 1
ATOM 604 C CA . GLU A 1 83 ? -3.636 6.487 31.006 1.00 85.56 83 GLU A CA 1
ATOM 605 C C . GLU A 1 83 ? -3.491 6.020 29.555 1.00 85.56 83 GLU A C 1
ATOM 607 O O . GLU A 1 83 ? -3.968 6.668 28.618 1.00 85.56 83 GLU A O 1
ATOM 612 N N . LYS A 1 84 ? -2.799 4.891 29.382 1.00 92.81 84 LYS A N 1
ATOM 613 C CA . LYS A 1 84 ? -2.614 4.200 28.106 1.00 92.81 84 LYS A CA 1
ATOM 614 C C . LYS A 1 84 ? -3.188 2.796 28.249 1.00 92.81 84 LYS A C 1
ATOM 616 O O . LYS A 1 84 ? -2.680 2.008 29.042 1.00 92.81 84 LYS A O 1
ATOM 621 N N . GLU A 1 85 ? -4.219 2.494 27.475 1.00 94.31 85 GLU A N 1
ATOM 622 C CA . GLU A 1 85 ? -4.831 1.170 27.391 1.00 94.31 85 GLU A CA 1
ATOM 623 C C . GLU A 1 85 ? -4.514 0.557 26.022 1.00 94.31 85 GLU A C 1
ATOM 625 O O . GLU A 1 85 ? -4.433 1.259 25.013 1.00 94.31 85 GLU A O 1
ATOM 630 N N . THR A 1 86 ? -4.316 -0.758 25.964 1.00 96.44 86 THR A N 1
ATOM 631 C CA . THR A 1 86 ? -4.176 -1.492 24.702 1.00 96.44 86 THR A CA 1
ATOM 632 C C . THR A 1 86 ? -5.218 -2.593 24.662 1.00 96.44 86 THR A C 1
ATOM 634 O O . THR A 1 86 ? -5.241 -3.459 25.535 1.00 96.44 86 THR A O 1
ATOM 637 N N . LYS A 1 87 ? -6.093 -2.539 23.657 1.00 96.25 87 LYS A N 1
ATOM 638 C CA . LYS A 1 87 ? -7.097 -3.570 23.393 1.00 96.25 87 LYS A CA 1
ATOM 639 C C . LYS A 1 87 ? -6.638 -4.413 22.217 1.00 96.25 87 LYS A C 1
ATOM 641 O O . LYS A 1 87 ? -6.535 -3.898 21.107 1.00 96.25 87 LYS A O 1
ATOM 646 N N . SER A 1 88 ? -6.382 -5.688 22.481 1.00 97.06 88 SER A N 1
ATOM 647 C CA . SER A 1 88 ? -5.841 -6.624 21.498 1.00 97.06 88 SER A CA 1
ATOM 648 C C . SER A 1 88 ? -6.902 -7.560 20.943 1.00 97.06 88 SER A C 1
ATOM 650 O O . SER A 1 88 ? -7.638 -8.206 21.690 1.00 97.06 88 SER A O 1
ATOM 652 N N . PHE A 1 89 ? -6.926 -7.679 19.620 1.00 97.75 89 PHE A N 1
ATOM 653 C CA . PHE A 1 89 ? -7.838 -8.524 18.862 1.00 97.75 89 PHE A CA 1
ATOM 654 C C . PHE A 1 89 ? -7.027 -9.590 18.126 1.00 97.75 89 PHE A C 1
ATOM 656 O O . PHE A 1 89 ? -6.505 -9.363 17.036 1.00 97.75 89 PHE A O 1
ATOM 663 N N . ALA A 1 90 ? -6.888 -10.766 18.738 1.00 97.56 90 ALA A N 1
ATOM 664 C CA . ALA A 1 90 ? -6.121 -11.866 18.161 1.00 97.56 90 ALA A CA 1
ATOM 665 C C . ALA A 1 90 ? -6.877 -12.529 16.998 1.00 97.56 90 ALA A C 1
ATOM 667 O O . ALA A 1 90 ? -8.029 -12.936 17.155 1.00 97.56 90 ALA A O 1
ATOM 668 N N . PHE A 1 91 ? -6.207 -12.742 15.865 1.00 97.00 91 PHE A N 1
ATOM 669 C CA . PHE A 1 91 ? -6.808 -13.372 14.680 1.00 97.00 91 PHE A CA 1
ATOM 670 C C . PHE A 1 91 ? -7.172 -14.842 14.901 1.00 97.00 91 PHE A C 1
ATOM 672 O O . PHE A 1 91 ? -8.104 -15.353 14.292 1.00 97.00 91 PHE A O 1
ATOM 679 N N . GLY A 1 92 ? -6.519 -15.514 15.854 1.00 95.00 92 GLY A N 1
ATOM 680 C CA . GLY A 1 92 ? -6.930 -16.855 16.278 1.00 95.00 92 GLY A CA 1
ATOM 681 C C . GLY A 1 92 ? -8.309 -16.899 16.955 1.00 95.00 92 GLY A C 1
ATOM 682 O O . GLY A 1 92 ? -8.918 -17.963 17.006 1.00 95.00 92 GLY A O 1
ATOM 683 N N . GLN A 1 93 ? -8.800 -15.769 17.480 1.00 95.50 93 GLN A N 1
ATOM 684 C CA . GLN A 1 93 ? -10.144 -15.636 18.066 1.00 95.50 93 GLN A CA 1
ATOM 685 C C . GLN A 1 93 ? -11.129 -14.986 17.088 1.00 95.50 93 GLN A C 1
ATOM 687 O O . GLN A 1 93 ? -12.292 -15.379 17.033 1.00 95.50 93 GLN A O 1
ATOM 692 N N . TYR A 1 94 ? -10.650 -14.018 16.306 1.00 96.50 94 TYR A N 1
ATOM 693 C CA . TYR A 1 94 ? -11.413 -13.282 15.302 1.00 96.50 94 TYR A CA 1
ATOM 694 C C . TYR A 1 94 ? -10.804 -13.549 13.923 1.00 96.50 94 TYR A C 1
ATOM 696 O O . TYR A 1 94 ? -9.997 -12.765 13.433 1.00 96.50 94 TYR A O 1
ATOM 704 N N . SER A 1 95 ? -11.138 -14.697 13.332 1.00 95.31 95 SER A N 1
ATOM 705 C CA . SER A 1 95 ? -10.477 -15.186 12.114 1.00 95.31 95 SER A CA 1
ATOM 706 C C . SER A 1 95 ? -10.975 -14.542 10.823 1.00 95.31 95 SER A C 1
ATOM 708 O O . SER A 1 95 ? -10.279 -14.611 9.815 1.00 95.31 95 SER A O 1
ATOM 710 N N . THR A 1 96 ? -12.163 -13.931 10.832 1.00 97.25 96 THR A N 1
ATOM 711 C CA . THR A 1 96 ? -12.758 -13.288 9.652 1.00 97.25 96 THR A CA 1
ATOM 712 C C . THR A 1 96 ? -12.912 -11.785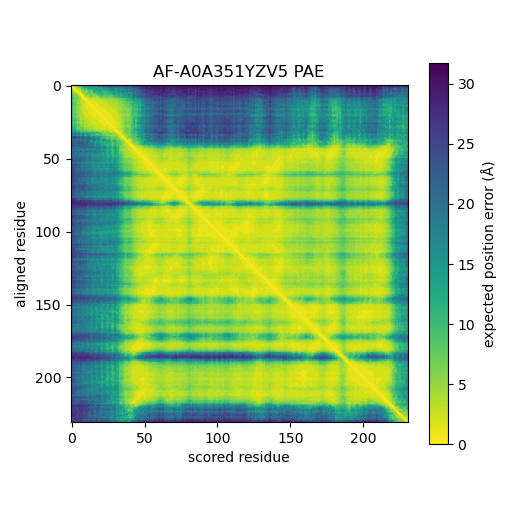 9.834 1.00 97.25 96 THR A C 1
ATOM 714 O O . THR A 1 96 ? -13.108 -11.303 10.953 1.00 97.25 96 THR A O 1
ATOM 717 N N . ILE A 1 97 ? -12.892 -11.039 8.726 1.00 97.19 97 ILE A N 1
ATOM 718 C CA . ILE A 1 97 ? -13.102 -9.581 8.723 1.00 97.19 97 ILE A CA 1
ATOM 719 C C . ILE A 1 97 ? -14.401 -9.197 9.444 1.00 97.19 97 ILE A C 1
ATOM 721 O O . ILE A 1 97 ? -14.399 -8.265 10.247 1.00 97.19 97 ILE A O 1
ATOM 725 N N . SER A 1 98 ? -15.492 -9.937 9.234 1.00 97.50 98 SER A N 1
ATOM 726 C CA . SER A 1 98 ? -16.756 -9.718 9.947 1.00 97.50 98 SER A CA 1
ATOM 727 C C . SER A 1 98 ? -16.630 -9.936 11.457 1.00 97.50 98 SER A C 1
ATOM 729 O O . SER A 1 98 ? -17.085 -9.095 12.231 1.00 97.50 98 SER A O 1
ATOM 731 N N . ALA A 1 99 ? -15.967 -11.015 11.889 1.00 97.75 99 ALA A N 1
ATOM 732 C CA . ALA A 1 99 ? -15.769 -11.296 13.311 1.00 97.75 99 ALA A CA 1
ATOM 733 C C . ALA A 1 99 ? -14.892 -10.231 13.989 1.00 97.75 99 ALA A C 1
ATOM 735 O O . ALA A 1 99 ? -15.186 -9.801 15.105 1.00 97.75 99 ALA A O 1
ATOM 736 N N . LEU A 1 100 ? -13.841 -9.772 13.302 1.00 98.00 100 LEU A N 1
ATOM 737 C CA . LEU A 1 100 ? -12.990 -8.687 13.779 1.00 98.00 100 LEU A CA 1
ATOM 738 C C . LEU A 1 100 ? -13.765 -7.364 13.869 1.00 98.00 100 LEU A C 1
ATOM 740 O O . LEU A 1 100 ? -13.651 -6.665 14.873 1.00 98.00 100 LEU A O 1
ATOM 744 N N . ALA A 1 101 ? -14.586 -7.032 12.866 1.00 97.88 101 ALA A N 1
ATOM 745 C CA . ALA A 1 101 ? -15.402 -5.817 12.881 1.00 97.88 101 ALA A CA 1
ATOM 746 C C . ALA A 1 101 ? -16.370 -5.805 14.069 1.00 97.88 101 ALA A C 1
ATOM 748 O O . ALA A 1 101 ? -16.486 -4.798 14.765 1.00 97.88 101 ALA A O 1
ATOM 749 N N . ASP A 1 102 ? -17.046 -6.924 14.329 1.00 97.75 102 ASP A N 1
ATOM 750 C CA . ASP A 1 102 ? -17.979 -7.038 15.450 1.00 97.75 102 ASP A CA 1
ATOM 751 C C . ASP A 1 102 ? -17.271 -6.923 16.804 1.00 97.75 102 ASP A C 1
ATOM 753 O O . ASP A 1 102 ? -17.787 -6.272 17.715 1.00 97.75 102 ASP A O 1
ATOM 757 N N . ALA A 1 103 ? -16.057 -7.465 16.922 1.00 97.31 103 ALA A N 1
ATOM 758 C CA . ALA A 1 103 ? -15.233 -7.289 18.110 1.00 97.31 103 ALA A CA 1
ATOM 759 C C . ALA A 1 103 ? -14.812 -5.823 18.305 1.00 97.31 103 ALA A C 1
ATOM 761 O O . ALA A 1 103 ? -14.908 -5.294 19.413 1.00 97.31 103 ALA A O 1
ATOM 762 N N . LEU A 1 104 ? -14.403 -5.135 17.237 1.00 97.19 104 LEU A N 1
ATOM 763 C CA . LEU A 1 104 ? -13.976 -3.734 17.285 1.00 97.19 104 LEU A CA 1
ATOM 764 C C . LEU A 1 104 ? -15.117 -2.780 17.667 1.00 97.19 104 LEU A C 1
ATOM 766 O O . LEU A 1 104 ? -14.887 -1.843 18.429 1.00 97.19 104 LEU A O 1
ATOM 770 N N . LYS A 1 105 ? -16.357 -3.058 17.239 1.00 96.75 105 LYS A N 1
ATOM 771 C CA . LYS A 1 105 ? -17.560 -2.297 17.645 1.00 96.75 105 LYS A CA 1
ATOM 772 C C . LYS A 1 105 ? -17.829 -2.329 19.153 1.00 96.75 105 LYS A C 1
ATOM 774 O O . LYS A 1 105 ? -18.581 -1.495 19.649 1.00 96.75 105 LYS A O 1
ATOM 779 N N . SER A 1 106 ? -17.252 -3.281 19.894 1.00 95.12 106 SER A N 1
ATOM 780 C CA . SER A 1 106 ? -17.376 -3.322 21.359 1.00 95.12 106 SER A CA 1
ATOM 781 C C . SER A 1 106 ? -16.556 -2.234 22.066 1.00 95.12 106 SER A C 1
ATOM 783 O O . SER A 1 106 ? -16.762 -1.975 23.254 1.00 95.12 106 SER A O 1
ATOM 785 N N . VAL A 1 107 ? -15.626 -1.585 21.358 1.00 94.75 107 VAL A N 1
ATOM 786 C CA . VAL A 1 107 ? -14.828 -0.480 21.888 1.00 94.75 107 VAL A CA 1
A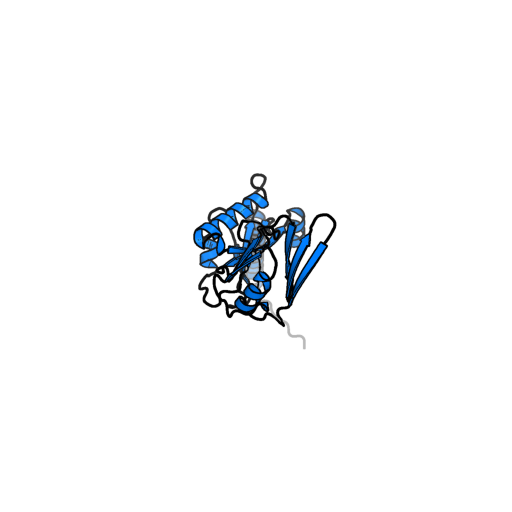TOM 787 C C . VAL A 1 107 ? -15.599 0.824 21.740 1.00 94.75 107 VAL A C 1
ATOM 789 O O . VAL A 1 107 ? -15.984 1.221 20.643 1.00 94.75 107 VAL A O 1
ATOM 792 N N . GLU A 1 108 ? -15.802 1.516 22.858 1.00 93.12 108 GLU A N 1
ATOM 793 C CA . GLU A 1 108 ? -16.510 2.792 22.876 1.00 93.12 108 GLU A CA 1
ATOM 794 C C . GLU A 1 108 ? -15.876 3.813 21.916 1.00 93.12 108 GLU A C 1
ATOM 796 O O . GLU A 1 108 ? -14.664 4.036 21.916 1.00 93.12 108 GLU A O 1
ATOM 801 N N . GLY A 1 109 ? -16.716 4.438 21.090 1.00 93.62 109 GLY A N 1
ATOM 802 C CA . GLY A 1 109 ? -16.308 5.468 20.137 1.00 93.62 109 GLY A CA 1
ATOM 803 C C . GLY A 1 109 ? -15.702 4.950 18.832 1.00 93.62 109 GLY A C 1
ATOM 804 O O . GLY A 1 109 ? -15.455 5.776 17.954 1.00 93.62 109 GLY A O 1
ATOM 805 N N . ILE A 1 110 ? -15.483 3.637 18.681 1.00 97.00 110 ILE A N 1
ATOM 806 C CA . ILE A 1 110 ? -15.029 3.014 17.430 1.00 97.00 110 ILE A CA 1
ATOM 807 C C . ILE A 1 110 ? -16.235 2.649 16.565 1.00 97.00 110 ILE A C 1
ATOM 809 O O . ILE A 1 110 ? -17.144 1.948 17.005 1.00 97.00 110 ILE A O 1
ATOM 813 N N . SER A 1 111 ? -16.214 3.089 15.308 1.00 97.06 111 SER A N 1
ATOM 814 C CA . SER A 1 111 ? -17.066 2.537 14.258 1.00 97.06 111 SER A CA 1
ATOM 815 C C . SER A 1 111 ? -16.226 1.618 13.384 1.00 97.06 111 SER A C 1
ATOM 817 O O . SER A 1 111 ? -15.184 2.038 12.880 1.00 97.06 111 SER A O 1
ATOM 819 N N . ALA A 1 112 ? -16.674 0.377 13.213 1.00 97.38 112 ALA A N 1
ATOM 820 C CA . ALA A 1 112 ? -16.054 -0.596 12.325 1.00 97.38 112 ALA A CA 1
ATOM 821 C C . ALA A 1 112 ? -17.103 -1.133 11.351 1.00 97.38 112 ALA A C 1
ATOM 823 O O . ALA A 1 112 ? -18.056 -1.796 11.765 1.00 97.38 112 ALA A O 1
ATOM 824 N N . GLU A 1 113 ? -16.948 -0.849 10.061 1.00 97.44 113 GLU A N 1
ATOM 825 C CA . GLU A 1 113 ? -17.890 -1.282 9.028 1.00 97.44 113 GLU A CA 1
ATOM 826 C C . GLU A 1 113 ? -17.198 -2.209 8.034 1.00 97.44 113 GLU A C 1
ATOM 828 O O . GLU A 1 113 ? -16.138 -1.893 7.495 1.00 97.44 113 GLU A O 1
ATOM 833 N N . VAL A 1 114 ? -17.808 -3.367 7.781 1.00 97.56 114 VAL A N 1
ATOM 834 C CA . VAL A 1 114 ? -17.357 -4.283 6.731 1.00 97.56 114 VAL A CA 1
ATOM 835 C C . VAL A 1 114 ? -17.842 -3.739 5.395 1.00 97.56 114 VAL A C 1
ATOM 837 O O . VAL A 1 114 ? -19.043 -3.593 5.176 1.00 97.56 114 VAL A O 1
ATOM 840 N N . LEU A 1 115 ? -16.901 -3.446 4.505 1.00 95.69 115 LEU A N 1
ATOM 841 C CA . LEU A 1 115 ? -17.164 -2.885 3.182 1.00 95.69 115 LEU A CA 1
ATOM 842 C C . LEU A 1 115 ? -17.165 -3.970 2.106 1.00 95.69 115 LEU A C 1
ATOM 844 O O . LEU A 1 115 ? -17.983 -3.943 1.188 1.00 95.69 115 LEU A O 1
ATOM 848 N N . SER A 1 116 ? -16.250 -4.933 2.218 1.00 91.19 116 SER A N 1
ATOM 849 C CA . SER A 1 116 ? -16.154 -6.077 1.315 1.00 91.19 116 SER A CA 1
ATOM 850 C C . SER A 1 116 ? -15.480 -7.263 2.006 1.00 91.19 116 SER A C 1
ATOM 852 O O . SER A 1 116 ? -14.903 -7.116 3.081 1.00 91.19 116 SER A O 1
ATOM 854 N N . SER A 1 117 ? -15.565 -8.449 1.396 1.00 89.62 117 SER A N 1
ATOM 855 C CA . SER A 1 117 ? -14.783 -9.624 1.807 1.00 89.62 117 SER A CA 1
ATOM 856 C C . SER A 1 117 ? -14.911 -9.986 3.296 1.00 89.62 117 SER A C 1
ATOM 858 O O . SER A 1 117 ? -13.927 -10.330 3.941 1.00 89.62 117 SER A O 1
ATOM 860 N N . GLY A 1 118 ? -16.130 -9.924 3.847 1.00 92.06 118 GLY A N 1
ATOM 861 C CA . GLY A 1 118 ? -16.392 -10.180 5.271 1.00 92.06 118 GLY A CA 1
ATOM 862 C C . GLY A 1 118 ? -15.933 -11.558 5.770 1.00 92.06 118 GLY A C 1
ATOM 863 O O . GLY A 1 118 ? -15.545 -11.694 6.928 1.00 92.06 118 GLY A O 1
ATOM 864 N N . ASP A 1 119 ? -15.916 -12.556 4.886 1.00 94.19 119 ASP A N 1
ATOM 865 C CA . ASP A 1 119 ? -15.460 -13.920 5.182 1.00 94.19 119 ASP A CA 1
ATOM 866 C C . ASP A 1 119 ? -13.950 -14.124 4.965 1.00 94.19 119 ASP A C 1
ATOM 868 O O . ASP A 1 119 ? -13.443 -15.222 5.189 1.00 94.19 119 ASP A O 1
ATOM 872 N N . ALA A 1 120 ? -13.220 -13.099 4.507 1.00 93.88 120 ALA A N 1
ATOM 873 C CA . ALA A 1 120 ? -11.782 -13.202 4.284 1.00 93.88 120 ALA A CA 1
ATOM 874 C C . ALA A 1 120 ? -11.015 -13.356 5.599 1.00 93.88 120 ALA A C 1
ATOM 876 O O . ALA A 1 120 ? -11.428 -12.857 6.648 1.00 93.88 120 ALA A O 1
ATOM 877 N N . ASP A 1 121 ? -9.876 -14.036 5.506 1.00 94.88 121 ASP A N 1
ATOM 878 C CA . ASP A 1 121 ? -9.017 -14.340 6.642 1.00 94.88 121 ASP A CA 1
ATOM 879 C C . ASP A 1 121 ? -8.283 -13.082 7.138 1.00 94.88 121 ASP A C 1
ATOM 881 O O . ASP A 1 121 ? -7.608 -12.391 6.365 1.00 94.88 121 ASP A O 1
ATOM 885 N N . CYS A 1 122 ? -8.373 -12.805 8.440 1.00 95.31 122 CYS A N 1
ATOM 886 C CA . CYS A 1 122 ? -7.674 -11.696 9.080 1.00 95.31 122 CYS A CA 1
ATOM 887 C C . CYS A 1 122 ? -6.141 -11.775 8.977 1.00 95.31 122 CYS A C 1
ATOM 889 O O . CYS A 1 122 ? -5.488 -10.733 8.979 1.00 95.31 122 CYS A O 1
ATOM 891 N N . TYR A 1 123 ? -5.549 -12.964 8.815 1.00 94.38 123 TYR A N 1
ATOM 892 C CA . TYR A 1 123 ? -4.102 -13.115 8.597 1.00 94.38 123 TYR A CA 1
ATOM 893 C C . TYR A 1 123 ? -3.611 -12.477 7.290 1.00 94.38 123 TYR A C 1
ATOM 895 O O . TYR A 1 123 ? -2.418 -12.216 7.149 1.00 94.38 123 TYR A O 1
ATOM 903 N N . SER A 1 124 ? -4.518 -12.212 6.346 1.00 92.50 124 SER A N 1
ATOM 904 C CA . SER A 1 124 ? -4.204 -11.560 5.071 1.00 92.50 124 SER A CA 1
ATOM 905 C C . SER A 1 124 ? -4.349 -10.035 5.109 1.00 92.50 124 SER A C 1
ATOM 907 O O . SER A 1 124 ? -4.119 -9.371 4.097 1.00 92.50 124 SER A O 1
ATOM 909 N N . ILE A 1 125 ? -4.737 -9.457 6.254 1.00 94.94 125 ILE A N 1
ATOM 910 C CA . ILE A 1 125 ? -4.942 -8.012 6.354 1.00 94.94 125 ILE A CA 1
ATOM 911 C C . ILE A 1 125 ? -3.636 -7.273 6.060 1.00 94.94 125 ILE A C 1
ATOM 913 O O . ILE A 1 125 ? -2.568 -7.620 6.561 1.00 94.94 125 ILE A O 1
ATOM 917 N N . PHE A 1 126 ? -3.742 -6.193 5.294 1.00 94.50 126 PHE A N 1
ATOM 918 C CA . PHE A 1 126 ? -2.691 -5.195 5.156 1.00 94.50 126 PHE A CA 1
ATOM 919 C C . PHE A 1 126 ? -3.273 -3.782 5.223 1.00 94.50 126 PHE A C 1
ATOM 921 O O . PHE A 1 126 ? -4.477 -3.559 5.073 1.00 94.50 126 PHE A O 1
ATOM 928 N N . THR A 1 127 ? -2.399 -2.812 5.471 1.00 94.75 127 THR A N 1
ATOM 929 C CA . THR A 1 127 ? -2.747 -1.398 5.624 1.00 94.75 127 THR A CA 1
ATOM 930 C C . THR A 1 127 ? -1.977 -0.546 4.625 1.00 94.75 127 THR A C 1
ATOM 932 O O . THR A 1 127 ? -1.026 -1.000 3.988 1.00 94.75 127 THR A O 1
ATOM 935 N N . ASN A 1 128 ? -2.409 0.702 4.464 1.00 94.44 128 ASN A N 1
ATOM 936 C CA . ASN A 1 128 ? -1.673 1.681 3.680 1.00 94.44 128 ASN A CA 1
ATOM 937 C C . ASN A 1 128 ? -0.660 2.400 4.590 1.00 94.44 128 ASN A C 1
ATOM 939 O O . ASN A 1 128 ? -1.043 3.185 5.453 1.00 94.44 128 ASN A O 1
ATOM 943 N N . SER A 1 129 ? 0.632 2.149 4.394 1.00 91.50 129 SER A N 1
ATOM 944 C CA . SER A 1 129 ? 1.720 2.730 5.186 1.00 91.50 129 SER A CA 1
ATOM 945 C C . SER A 1 129 ? 1.895 4.237 4.974 1.00 91.50 129 SER A C 1
ATOM 947 O O . SER A 1 129 ? 2.594 4.885 5.748 1.00 91.50 129 SER A O 1
ATOM 949 N N . ALA A 1 130 ? 1.304 4.805 3.917 1.00 89.31 130 ALA A N 1
ATOM 950 C CA . ALA A 1 130 ? 1.384 6.234 3.624 1.00 89.31 130 ALA A CA 1
ATOM 951 C C . ALA A 1 130 ? 0.316 7.071 4.348 1.00 89.31 130 ALA A C 1
ATOM 953 O O . ALA A 1 130 ? 0.360 8.300 4.277 1.00 89.31 130 ALA A O 1
ATOM 954 N N . VAL A 1 131 ? -0.642 6.438 5.037 1.00 91.44 131 VAL A N 1
ATOM 955 C CA . VAL A 1 131 ? -1.635 7.139 5.862 1.00 91.44 131 VAL A CA 1
ATOM 956 C C . VAL A 1 131 ? -1.342 6.952 7.348 1.00 91.44 131 VAL A C 1
ATOM 958 O O . VAL A 1 131 ? -0.755 5.959 7.769 1.00 91.44 131 VAL A O 1
ATOM 961 N N . SER A 1 132 ? -1.758 7.927 8.157 1.00 92.81 132 SER A N 1
ATOM 962 C CA . SER A 1 132 ? -1.654 7.830 9.614 1.00 92.81 132 SER A CA 1
ATOM 963 C C . SER A 1 132 ? -2.521 6.685 10.134 1.00 92.81 132 SER A C 1
ATOM 965 O O . SER A 1 132 ? -3.692 6.589 9.772 1.00 92.81 132 SER A O 1
ATOM 967 N N . ALA A 1 133 ? -1.966 5.869 11.028 1.00 94.19 133 ALA A N 1
ATOM 968 C CA . ALA A 1 133 ? -2.713 4.843 11.751 1.00 94.19 133 ALA A CA 1
ATOM 969 C C . ALA A 1 133 ? -3.459 5.393 12.988 1.00 94.19 133 ALA A C 1
ATOM 971 O O . ALA A 1 133 ? -4.095 4.642 13.721 1.00 94.19 133 ALA A O 1
ATOM 972 N N . VAL A 1 134 ? -3.392 6.708 13.234 1.00 96.44 134 VAL A N 1
ATOM 973 C CA . VAL A 1 134 ? -4.205 7.374 14.261 1.00 96.44 134 VAL A CA 1
ATOM 974 C C . VAL A 1 134 ? -5.640 7.494 13.755 1.00 96.44 134 VAL A C 1
ATOM 976 O O . VAL A 1 134 ? -5.892 8.201 12.777 1.00 96.44 134 VAL A O 1
ATOM 979 N N . LEU A 1 135 ? -6.576 6.845 14.442 1.00 96.38 135 LEU A N 1
ATOM 980 C CA . LEU A 1 135 ? -7.991 6.873 14.101 1.00 96.38 135 LEU A CA 1
ATOM 981 C C . LEU A 1 135 ? -8.614 8.235 14.424 1.00 96.38 135 LEU A C 1
ATOM 983 O O . LEU A 1 135 ? -8.327 8.865 15.445 1.00 96.38 135 LEU A O 1
ATOM 987 N N . GLY A 1 136 ? -9.516 8.669 13.550 1.00 95.25 136 GLY A N 1
ATOM 988 C CA . GLY A 1 136 ? -10.307 9.880 13.715 1.00 95.25 136 GLY A CA 1
ATOM 989 C C . GLY A 1 136 ? -11.627 9.759 12.967 1.00 95.25 136 GLY A C 1
ATOM 990 O O . GLY A 1 136 ? -12.089 8.659 12.680 1.00 95.25 136 GLY A O 1
ATOM 991 N N . LYS A 1 137 ? -12.239 10.896 12.628 1.00 93.50 137 LYS A N 1
ATOM 992 C CA . LYS A 1 137 ? -13.526 10.906 11.910 1.00 93.50 137 LYS A CA 1
ATOM 993 C C . LYS A 1 137 ? -13.418 10.386 10.476 1.00 93.50 137 LYS A C 1
ATOM 995 O O . LYS A 1 137 ? -14.390 9.853 9.955 1.00 93.50 137 LYS A O 1
ATOM 1000 N N . GLU A 1 138 ? -12.255 10.568 9.857 1.00 93.81 138 GLU A N 1
ATOM 1001 C CA . GLU A 1 138 ? -11.980 10.044 8.522 1.00 93.81 138 GLU A CA 1
ATOM 1002 C C . GLU A 1 138 ? -11.755 8.525 8.585 1.00 93.81 138 GLU A C 1
ATOM 1004 O O . GLU A 1 138 ? -11.040 8.064 9.481 1.00 93.81 138 GLU A O 1
ATOM 1009 N N . PRO A 1 139 ? -12.326 7.748 7.648 1.00 95.00 139 PRO A N 1
ATOM 1010 C CA . PRO A 1 139 ? -12.134 6.306 7.599 1.00 95.00 139 PRO A CA 1
ATOM 1011 C C . PRO A 1 139 ? -10.665 5.903 7.426 1.00 95.00 139 PRO A C 1
ATO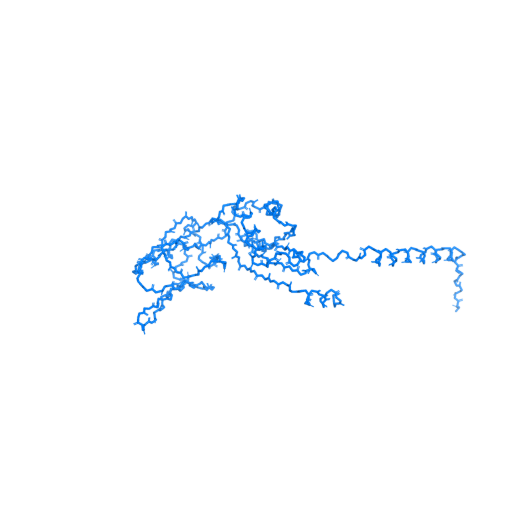M 1013 O O . PRO A 1 139 ? -10.001 6.272 6.457 1.00 95.00 139 PRO A O 1
ATOM 1016 N N . TYR A 1 140 ? -10.183 5.074 8.341 1.00 96.50 140 TYR A N 1
ATOM 1017 C CA . TYR A 1 140 ? -8.975 4.279 8.197 1.00 96.50 140 TYR A CA 1
ATOM 1018 C C . TYR A 1 140 ? -9.342 2.918 7.604 1.00 96.50 140 TYR A C 1
ATOM 1020 O O . TYR A 1 140 ? -10.175 2.200 8.156 1.00 96.50 140 TYR A O 1
ATOM 1028 N N . PHE A 1 141 ? -8.750 2.561 6.469 1.00 97.00 141 PHE A N 1
ATOM 1029 C CA . PHE A 1 141 ? -9.113 1.343 5.749 1.00 97.00 141 PHE A CA 1
ATOM 1030 C C . PHE A 1 141 ? -8.165 0.184 6.052 1.00 97.00 141 PHE A C 1
ATOM 1032 O O . PHE A 1 141 ? -6.942 0.329 5.980 1.00 97.00 141 PHE A O 1
ATOM 1039 N N . LEU A 1 142 ? -8.755 -0.982 6.311 1.00 96.56 142 LEU A N 1
ATOM 1040 C CA . LEU A 1 142 ? -8.078 -2.273 6.285 1.00 96.56 142 LEU A CA 1
ATOM 1041 C C . LEU A 1 142 ? -8.395 -2.973 4.966 1.00 96.56 142 LEU A C 1
ATOM 1043 O O . LEU A 1 142 ? -9.537 -2.955 4.497 1.00 96.56 142 LEU A O 1
ATOM 1047 N N . TYR A 1 143 ? -7.390 -3.612 4.386 1.00 95.94 143 TYR A N 1
ATOM 1048 C CA . TYR A 1 143 ? -7.485 -4.286 3.098 1.00 95.94 143 TYR A CA 1
ATOM 1049 C C . TYR A 1 143 ? -7.204 -5.769 3.262 1.00 95.94 143 TYR A C 1
ATOM 1051 O O . TYR A 1 143 ? -6.450 -6.162 4.146 1.00 95.94 143 TYR A O 1
ATOM 1059 N N . VAL A 1 144 ? -7.763 -6.571 2.364 1.00 94.44 144 VAL A N 1
ATOM 1060 C CA . VAL A 1 144 ? -7.362 -7.964 2.141 1.00 94.44 144 VAL A CA 1
ATOM 1061 C C . VAL A 1 144 ? -7.053 -8.140 0.656 1.00 94.44 144 VAL A C 1
ATOM 1063 O O . VAL A 1 144 ? -7.556 -7.357 -0.158 1.00 94.44 144 VAL A O 1
ATOM 1066 N N . PRO A 1 145 ? -6.221 -9.115 0.267 1.00 90.81 145 PRO A N 1
ATOM 1067 C CA . PRO A 1 145 ? -5.913 -9.329 -1.132 1.00 90.81 145 PRO A CA 1
ATOM 1068 C C . PRO A 1 145 ? -7.165 -9.678 -1.930 1.00 90.81 145 PRO A C 1
ATOM 1070 O O . PRO A 1 145 ? -7.990 -10.493 -1.517 1.00 90.81 145 PRO A O 1
ATOM 1073 N N . ASP A 1 146 ? -7.293 -9.066 -3.101 1.00 85.50 146 ASP A N 1
ATOM 1074 C CA . ASP A 1 146 ? -8.370 -9.372 -4.032 1.00 85.50 146 ASP A CA 1
ATOM 1075 C C . ASP A 1 146 ? -7.902 -10.454 -5.011 1.00 85.50 146 ASP A C 1
ATOM 1077 O O . ASP A 1 146 ? -7.260 -10.163 -6.022 1.00 85.50 146 ASP A O 1
ATOM 1081 N N . ALA A 1 147 ? -8.229 -11.713 -4.708 1.00 75.56 147 ALA A N 1
ATOM 1082 C CA . ALA A 1 147 ? -7.878 -12.858 -5.550 1.00 75.56 147 ALA A CA 1
ATOM 1083 C C . ALA A 1 147 ? -8.526 -12.808 -6.949 1.00 75.56 147 ALA A C 1
ATOM 1085 O O . ALA A 1 147 ? -8.059 -13.483 -7.862 1.00 75.56 147 ALA A O 1
ATOM 1086 N N . ALA A 1 148 ? -9.586 -12.013 -7.137 1.00 80.12 148 ALA A N 1
ATOM 1087 C CA . ALA A 1 148 ? -10.236 -11.822 -8.433 1.00 80.12 148 ALA A CA 1
ATOM 1088 C C . ALA A 1 148 ? -9.643 -10.648 -9.229 1.00 80.12 148 ALA A C 1
ATOM 1090 O O . ALA A 1 148 ? -10.071 -10.382 -10.355 1.00 80.12 148 ALA A O 1
ATOM 1091 N N . SER A 1 149 ? -8.666 -9.931 -8.667 1.00 83.19 149 SER A N 1
ATOM 1092 C CA . SER A 1 149 ? -8.066 -8.772 -9.312 1.00 83.19 149 SER A CA 1
ATOM 1093 C C . SER A 1 149 ? -7.395 -9.178 -10.628 1.00 83.19 149 SER A C 1
ATOM 1095 O O . SER A 1 149 ? -6.524 -10.050 -10.673 1.00 83.19 149 SER A O 1
ATOM 1097 N N . THR A 1 150 ? -7.751 -8.499 -11.716 1.00 88.00 150 THR A N 1
ATOM 1098 C CA . THR A 1 150 ? -7.166 -8.704 -13.053 1.00 88.00 150 THR A CA 1
ATOM 1099 C C . THR A 1 150 ? -6.112 -7.655 -13.399 1.00 88.00 150 THR A C 1
ATOM 1101 O O . THR A 1 150 ? -5.746 -7.518 -14.563 1.00 88.00 150 THR A O 1
ATOM 1104 N N . VAL A 1 151 ? -5.672 -6.863 -12.417 1.00 91.69 151 VAL A N 1
ATOM 1105 C CA . VAL A 1 151 ? -4.698 -5.792 -12.639 1.00 91.69 151 VAL A CA 1
ATOM 1106 C C . VAL A 1 151 ? -3.358 -6.393 -13.040 1.00 91.69 151 VAL A C 1
ATOM 1108 O O . VAL A 1 151 ? -2.844 -7.281 -12.363 1.00 91.69 151 VAL A O 1
ATOM 1111 N N . THR A 1 152 ? -2.78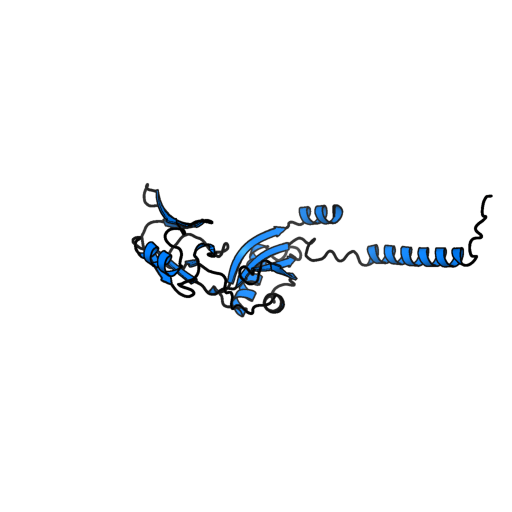4 -5.881 -14.123 1.00 92.62 152 THR A N 1
ATOM 1112 C CA . THR A 1 152 ? -1.493 -6.321 -14.650 1.00 92.62 152 THR A CA 1
ATOM 1113 C C . THR A 1 152 ? -0.398 -5.278 -14.426 1.00 92.62 152 THR A C 1
ATOM 1115 O O . THR A 1 152 ? -0.658 -4.095 -14.191 1.00 92.62 152 THR A O 1
ATOM 1118 N N . VAL A 1 153 ? 0.862 -5.696 -14.583 1.00 93.81 153 VAL A N 1
ATOM 1119 C CA . VAL A 1 153 ? 2.023 -4.785 -14.639 1.00 93.81 153 VAL A CA 1
ATOM 1120 C C . VAL A 1 153 ? 1.836 -3.696 -15.700 1.00 93.81 153 VAL A C 1
ATOM 1122 O O . VAL A 1 153 ? 2.230 -2.547 -15.488 1.00 93.81 153 VAL A O 1
ATOM 1125 N N . GLU A 1 154 ? 1.238 -4.044 -16.844 1.00 94.12 154 GLU A N 1
ATOM 1126 C CA . GLU A 1 154 ? 0.987 -3.103 -17.936 1.00 94.12 154 GLU A CA 1
ATOM 1127 C C . GLU A 1 154 ? 0.006 -2.009 -17.490 1.00 94.12 154 GLU A C 1
ATOM 1129 O O . GLU A 1 154 ? 0.283 -0.826 -17.703 1.00 94.12 154 GLU A O 1
ATOM 1134 N N . ASP A 1 155 ? -1.069 -2.382 -16.792 1.00 95.50 155 ASP A N 1
ATOM 1135 C CA . ASP A 1 155 ? -2.068 -1.441 -16.273 1.00 95.50 155 ASP A CA 1
ATOM 1136 C C . ASP A 1 155 ? -1.455 -0.457 -15.273 1.00 95.50 155 ASP A C 1
ATOM 1138 O O . ASP A 1 155 ? -1.681 0.746 -15.373 1.00 95.50 155 ASP A O 1
ATOM 1142 N N . VAL A 1 156 ? -0.636 -0.944 -14.334 1.00 95.88 156 VAL A N 1
ATOM 1143 C CA . VAL A 1 156 ? 0.016 -0.083 -13.331 1.00 95.88 156 VAL A CA 1
ATOM 1144 C C . VAL A 1 156 ? 1.036 0.845 -13.983 1.00 95.88 156 VAL A C 1
ATOM 1146 O O . VAL A 1 156 ? 1.066 2.037 -13.692 1.00 95.88 156 VAL A O 1
ATOM 1149 N N . ARG A 1 157 ? 1.853 0.335 -14.910 1.00 94.75 157 ARG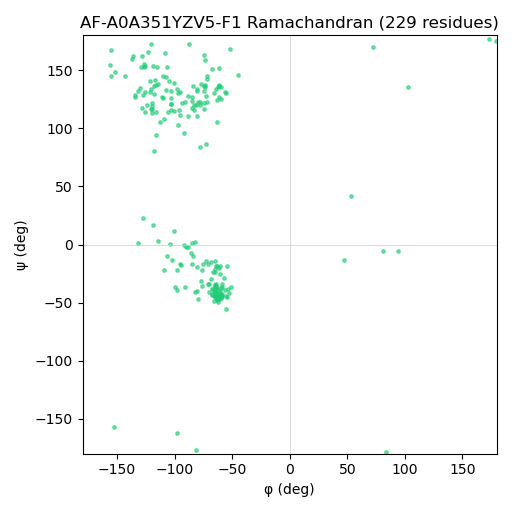 A N 1
ATOM 1150 C CA . ARG A 1 157 ? 2.852 1.155 -15.609 1.00 94.75 157 ARG A CA 1
ATOM 1151 C C . ARG A 1 157 ? 2.207 2.206 -16.515 1.00 94.75 157 ARG A C 1
ATOM 1153 O O . ARG A 1 157 ? 2.725 3.311 -16.580 1.00 94.75 157 ARG A O 1
ATOM 1160 N N . THR A 1 158 ? 1.100 1.893 -17.194 1.00 95.38 158 THR A N 1
ATOM 1161 C CA . THR A 1 158 ? 0.375 2.886 -18.012 1.00 95.38 158 THR A CA 1
ATOM 1162 C C . THR A 1 158 ? -0.447 3.866 -17.177 1.00 95.38 158 THR A C 1
ATOM 1164 O O . THR A 1 158 ? -0.743 4.956 -17.663 1.00 95.38 158 THR A O 1
ATOM 1167 N N . ALA A 1 159 ? -0.801 3.515 -15.935 1.00 96.56 159 ALA A N 1
ATOM 1168 C CA . ALA A 1 159 ? -1.450 4.440 -15.012 1.00 96.56 159 ALA A CA 1
ATOM 1169 C C . ALA A 1 159 ? -0.532 5.609 -14.638 1.00 96.56 159 ALA A C 1
ATOM 1171 O O . ALA A 1 159 ? -1.019 6.723 -14.485 1.00 96.56 159 ALA A O 1
ATOM 1172 N N . VAL A 1 160 ? 0.779 5.370 -14.520 1.00 94.88 160 VAL A N 1
ATOM 1173 C CA . VAL A 1 160 ? 1.759 6.402 -14.166 1.00 94.88 160 VAL A CA 1
ATOM 1174 C C . VAL A 1 160 ? 2.122 7.238 -15.393 1.00 94.88 160 VAL A C 1
ATOM 1176 O O . VAL A 1 160 ? 2.803 6.782 -16.308 1.00 94.88 160 VAL A O 1
ATOM 1179 N N . THR A 1 161 ? 1.696 8.496 -15.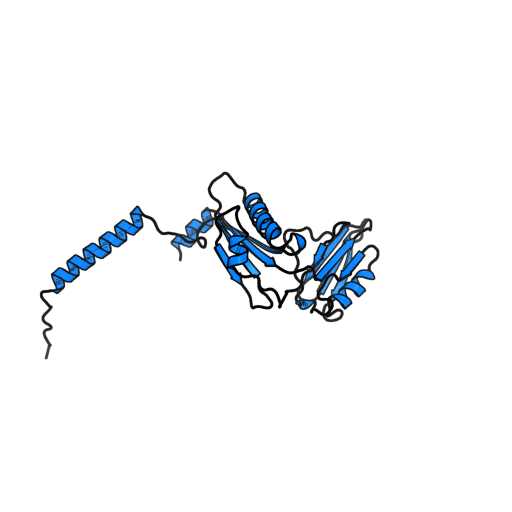388 1.00 92.75 161 THR A N 1
ATOM 1180 C CA . THR A 1 161 ? 1.929 9.475 -16.460 1.00 92.75 161 THR A CA 1
ATOM 1181 C C . THR A 1 161 ? 2.910 10.571 -16.050 1.00 92.75 161 THR A C 1
ATOM 1183 O O . THR A 1 161 ? 3.545 11.197 -16.897 1.00 92.75 161 THR A O 1
ATOM 1186 N N . SER A 1 162 ? 3.075 10.783 -14.743 1.00 88.25 162 SER A N 1
ATOM 1187 C CA . SER A 1 162 ? 3.878 11.848 -14.155 1.00 88.25 162 SER A CA 1
ATOM 1188 C C . SER A 1 162 ? 5.385 11.605 -14.222 1.00 88.25 162 SER A C 1
ATOM 1190 O O . SER A 1 162 ? 6.163 12.526 -13.976 1.00 88.25 162 SER A O 1
ATOM 1192 N N . ALA A 1 163 ? 5.809 10.364 -14.473 1.00 87.62 163 ALA A N 1
ATOM 1193 C CA . ALA A 1 163 ? 7.211 9.968 -14.501 1.00 87.62 163 ALA A CA 1
ATOM 1194 C C . ALA A 1 163 ? 7.426 8.711 -15.353 1.00 87.62 163 ALA A C 1
ATOM 1196 O O . ALA A 1 163 ? 6.545 7.865 -15.474 1.00 87.62 163 ALA A O 1
ATOM 1197 N N . ALA A 1 164 ? 8.637 8.558 -15.890 1.00 86.88 164 ALA A N 1
ATOM 1198 C CA . ALA A 1 164 ? 9.065 7.290 -16.465 1.00 86.88 164 ALA A CA 1
ATOM 1199 C C . ALA A 1 164 ? 9.318 6.278 -15.339 1.00 86.88 164 ALA A C 1
ATOM 1201 O O . ALA A 1 164 ? 10.145 6.527 -14.456 1.00 86.88 164 ALA A O 1
ATOM 1202 N N . VAL A 1 165 ? 8.621 5.142 -15.389 1.00 91.12 165 VAL A N 1
ATOM 1203 C CA . VAL A 1 165 ? 8.702 4.103 -14.358 1.00 91.12 165 VAL A CA 1
ATOM 1204 C C . VAL A 1 165 ? 8.971 2.721 -14.935 1.00 91.12 165 VAL A C 1
ATOM 1206 O O . VAL A 1 165 ? 8.591 2.401 -16.061 1.00 91.12 165 VAL A O 1
ATOM 1209 N N . GLN A 1 166 ? 9.596 1.880 -14.120 1.00 91.62 166 GLN A N 1
ATOM 1210 C CA . GLN A 1 166 ? 9.636 0.436 -14.310 1.00 91.62 166 GLN A CA 1
ATOM 1211 C C . GLN A 1 166 ? 8.727 -0.191 -13.263 1.00 91.62 166 GLN A C 1
ATOM 1213 O O . GLN A 1 166 ? 8.805 0.156 -12.086 1.00 91.62 166 GLN A O 1
ATOM 1218 N N . VAL A 1 167 ? 7.876 -1.118 -13.692 1.00 93.81 167 VAL A N 1
ATOM 1219 C CA . VAL A 1 167 ? 6.969 -1.829 -12.793 1.00 93.81 167 VAL A CA 1
ATOM 1220 C C . VAL A 1 167 ? 7.299 -3.309 -12.821 1.00 93.81 167 VAL A C 1
ATOM 1222 O O . VAL A 1 167 ? 7.538 -3.880 -13.887 1.00 93.81 167 VAL A O 1
ATOM 1225 N N . LYS A 1 168 ? 7.325 -3.920 -11.641 1.00 92.50 168 LYS A N 1
ATOM 1226 C CA . LYS A 1 168 ? 7.534 -5.350 -11.453 1.00 92.50 168 LYS A CA 1
ATOM 1227 C C . LYS A 1 168 ? 6.454 -5.902 -10.536 1.00 92.50 168 LYS A C 1
ATOM 1229 O O . LYS A 1 168 ? 6.173 -5.321 -9.495 1.00 92.50 168 LYS A O 1
ATOM 1234 N N . GLU A 1 169 ? 5.884 -7.032 -10.916 1.00 93.19 169 GLU A N 1
ATOM 1235 C CA . GLU A 1 169 ? 4.984 -7.792 -10.053 1.00 93.19 169 GLU A CA 1
ATOM 1236 C C . GLU A 1 169 ? 5.778 -8.568 -8.997 1.00 93.19 169 GLU A C 1
ATOM 1238 O O . GLU A 1 169 ? 6.838 -9.133 -9.289 1.00 93.19 169 GLU A O 1
ATOM 1243 N N . LEU A 1 170 ? 5.270 -8.572 -7.770 1.00 91.56 170 LEU A N 1
ATOM 1244 C CA . LEU A 1 170 ? 5.802 -9.301 -6.627 1.00 91.56 170 LEU A CA 1
ATOM 1245 C C . LEU A 1 170 ? 4.692 -10.163 -6.008 1.00 91.56 170 LEU A C 1
ATOM 1247 O O . LEU A 1 170 ? 3.516 -9.808 -6.065 1.00 91.56 170 LEU A O 1
ATOM 1251 N N . GLY A 1 171 ? 5.083 -11.268 -5.369 1.00 85.75 171 GLY A N 1
ATOM 1252 C CA . GLY A 1 171 ? 4.156 -12.187 -4.702 1.00 85.75 171 GLY A CA 1
ATOM 1253 C C . GLY A 1 171 ? 3.514 -13.221 -5.634 1.00 85.75 171 GLY A C 1
ATOM 1254 O O . GLY A 1 171 ? 3.844 -13.316 -6.815 1.00 85.75 171 GLY A O 1
ATOM 1255 N N . SER A 1 172 ? 2.636 -14.047 -5.063 1.00 81.69 172 SER A N 1
ATOM 1256 C CA . SER A 1 172 ? 1.729 -14.943 -5.794 1.00 81.69 172 SER A CA 1
ATOM 1257 C C . SER A 1 172 ? 0.431 -14.215 -6.151 1.00 81.69 172 SER A C 1
ATOM 1259 O O . SER A 1 172 ? 0.186 -13.125 -5.648 1.00 81.69 172 SER A O 1
ATOM 1261 N N . GLU A 1 173 ? -0.445 -14.827 -6.954 1.00 72.31 173 GLU A N 1
ATOM 1262 C CA . GLU A 1 173 ? -1.730 -14.222 -7.360 1.00 72.31 173 GLU A CA 1
ATOM 1263 C C . GLU A 1 173 ? -2.559 -13.695 -6.174 1.00 72.31 173 GLU A C 1
ATOM 1265 O O . GLU A 1 173 ? -3.168 -12.633 -6.263 1.00 72.31 173 GLU A O 1
ATOM 1270 N N . THR A 1 174 ? -2.521 -14.393 -5.037 1.00 73.25 174 THR A N 1
ATOM 1271 C CA . THR A 1 174 ? -3.233 -14.022 -3.805 1.00 73.25 174 THR A CA 1
ATOM 1272 C C . THR A 1 174 ? -2.504 -13.008 -2.926 1.00 73.25 174 THR A C 1
ATOM 1274 O O . THR A 1 174 ? -3.090 -12.528 -1.976 1.00 73.25 174 THR A O 1
ATOM 1277 N N . GLU A 1 175 ? -1.240 -12.689 -3.194 1.00 80.62 175 GLU A N 1
ATOM 1278 C CA . GLU A 1 175 ? -0.431 -11.730 -2.420 1.00 80.62 175 GLU A CA 1
ATOM 1279 C C . GLU A 1 175 ? 0.192 -10.668 -3.333 1.00 80.62 175 GLU A C 1
ATOM 1281 O O . GLU A 1 175 ? 1.218 -10.060 -3.011 1.00 80.62 175 GLU A O 1
ATOM 1286 N N . ARG A 1 176 ? -0.423 -10.476 -4.505 1.00 89.06 176 ARG A N 1
ATOM 1287 C CA . ARG A 1 176 ? 0.140 -9.695 -5.595 1.00 89.06 176 ARG A CA 1
ATOM 1288 C C . ARG A 1 176 ? 0.312 -8.238 -5.187 1.00 89.06 176 ARG A C 1
ATOM 1290 O O . ARG A 1 176 ? -0.649 -7.551 -4.839 1.00 89.06 176 ARG A O 1
ATOM 1297 N N . SER A 1 177 ? 1.536 -7.750 -5.312 1.00 93.31 177 SER A N 1
ATOM 1298 C CA . SER A 1 177 ? 1.877 -6.335 -5.211 1.00 93.31 177 SER A CA 1
ATOM 1299 C C . SER A 1 177 ? 2.694 -5.897 -6.420 1.00 93.31 177 SER A C 1
ATOM 1301 O O . SER A 1 177 ? 3.230 -6.707 -7.179 1.00 93.31 177 SER A O 1
ATOM 1303 N N . PHE A 1 178 ? 2.762 -4.589 -6.633 1.00 95.19 178 PHE A N 1
ATOM 1304 C CA . PHE A 1 178 ? 3.496 -3.992 -7.735 1.00 95.19 178 PHE A CA 1
ATOM 1305 C C . PHE A 1 178 ? 4.573 -3.083 -7.177 1.00 95.19 178 PHE A C 1
ATOM 1307 O O . PHE A 1 178 ? 4.293 -2.098 -6.500 1.00 95.19 178 PHE A O 1
ATOM 1314 N N . GLN A 1 179 ? 5.817 -3.406 -7.494 1.00 95.00 179 GLN A N 1
ATOM 1315 C CA . GLN A 1 179 ? 6.940 -2.529 -7.241 1.00 95.00 179 GLN A CA 1
ATOM 1316 C C . GLN A 1 179 ? 7.074 -1.541 -8.395 1.00 95.00 179 GLN A C 1
ATOM 1318 O O . GLN A 1 179 ? 7.346 -1.938 -9.527 1.00 95.00 179 GLN A O 1
ATOM 1323 N N . VAL A 1 180 ? 6.915 -0.260 -8.093 1.00 94.06 180 VAL A N 1
ATOM 1324 C CA . VAL A 1 180 ? 7.080 0.867 -9.005 1.00 94.06 180 VAL A CA 1
ATOM 1325 C C . VAL A 1 180 ? 8.415 1.538 -8.702 1.00 94.06 180 VAL A C 1
ATOM 1327 O O . VAL A 1 180 ? 8.665 1.998 -7.589 1.00 94.06 180 VAL A O 1
ATOM 1330 N N . ARG A 1 181 ? 9.294 1.586 -9.703 1.00 91.94 181 ARG A N 1
ATOM 1331 C CA . ARG A 1 181 ? 10.600 2.245 -9.626 1.00 91.94 181 ARG A CA 1
ATOM 1332 C C . ARG A 1 181 ? 10.605 3.474 -10.506 1.00 91.94 181 ARG A C 1
ATOM 1334 O O . ARG A 1 181 ? 10.329 3.370 -11.700 1.00 91.94 181 ARG A O 1
ATOM 1341 N N . ALA A 1 182 ? 10.967 4.613 -9.932 1.00 90.12 182 ALA A N 1
ATOM 1342 C CA . ALA A 1 182 ? 11.033 5.879 -10.642 1.00 90.12 182 ALA A CA 1
ATOM 1343 C C . ALA A 1 182 ? 12.358 6.582 -10.365 1.00 90.12 182 ALA A C 1
ATOM 1345 O O . ALA A 1 182 ? 12.770 6.737 -9.215 1.00 90.12 182 ALA A O 1
ATOM 1346 N N . LYS A 1 183 ? 13.011 7.049 -11.427 1.00 85.75 183 LYS A N 1
ATOM 1347 C CA . LYS A 1 183 ? 14.228 7.852 -11.314 1.00 85.75 183 LYS A CA 1
ATOM 1348 C C . LYS A 1 183 ? 13.877 9.259 -10.831 1.00 85.75 183 LYS A C 1
ATOM 1350 O O . LYS A 1 183 ? 12.970 9.882 -11.381 1.00 85.75 183 LYS A O 1
ATOM 1355 N N . ILE A 1 184 ? 14.663 9.808 -9.906 1.00 79.19 184 ILE A N 1
ATOM 1356 C CA . ILE A 1 184 ? 14.678 11.261 -9.695 1.00 79.19 184 ILE A CA 1
ATOM 1357 C C . ILE A 1 184 ? 15.626 11.893 -10.720 1.00 79.19 184 ILE A C 1
ATOM 1359 O O . ILE A 1 184 ? 16.826 11.617 -10.732 1.00 79.19 184 ILE A O 1
ATOM 1363 N N . SER A 1 185 ? 15.079 12.719 -11.615 1.00 64.38 185 SER A N 1
ATOM 1364 C CA . SER A 1 185 ? 15.883 13.579 -12.494 1.00 64.38 185 SER A CA 1
ATOM 1365 C C . SER A 1 185 ? 16.238 14.859 -11.732 1.00 64.38 185 SER A C 1
ATOM 1367 O O . SER A 1 185 ? 15.392 15.369 -11.006 1.00 64.38 185 SER A O 1
ATOM 1369 N N . GLY A 1 186 ? 17.496 15.300 -11.837 1.00 57.91 186 GLY A N 1
ATOM 1370 C CA . GLY A 1 186 ? 18.160 16.225 -10.905 1.00 57.91 186 GLY A CA 1
ATOM 1371 C C . GLY A 1 186 ? 17.370 17.462 -10.449 1.00 57.91 186 GLY A C 1
ATOM 1372 O O . GLY A 1 186 ? 16.596 18.029 -11.210 1.00 57.91 186 GLY A O 1
ATOM 1373 N N . ASP A 1 187 ? 17.630 17.834 -9.191 1.00 58.47 187 ASP A N 1
ATOM 1374 C CA . ASP A 1 187 ? 17.303 19.044 -8.410 1.00 58.47 187 ASP A CA 1
ATOM 1375 C C . ASP A 1 187 ? 15.878 19.630 -8.407 1.00 58.47 187 ASP A C 1
ATOM 1377 O O . ASP A 1 187 ? 15.579 20.425 -7.518 1.00 58.47 187 ASP A O 1
ATOM 1381 N N . GLU A 1 188 ? 14.964 19.237 -9.295 1.00 58.22 188 GLU A N 1
ATOM 1382 C CA . GLU A 1 188 ? 13.667 19.926 -9.410 1.00 58.22 188 GLU A CA 1
ATOM 1383 C C . GLU A 1 188 ? 12.502 19.254 -8.667 1.00 58.22 188 GLU A C 1
ATOM 1385 O O . GLU A 1 188 ? 11.530 19.930 -8.333 1.00 58.22 188 GLU A O 1
ATOM 1390 N N . VAL A 1 189 ? 12.570 17.949 -8.369 1.00 69.94 189 VAL A N 1
ATOM 1391 C CA . VAL A 1 189 ? 11.455 17.224 -7.729 1.00 69.94 189 VAL A CA 1
ATOM 1392 C C . VAL A 1 189 ? 11.931 16.456 -6.499 1.00 69.94 189 VAL A C 1
ATOM 1394 O O . VAL A 1 189 ? 12.740 15.534 -6.596 1.00 69.94 189 VAL A O 1
ATOM 1397 N N . SER A 1 190 ? 11.393 16.818 -5.329 1.00 81.69 190 SER A N 1
ATOM 1398 C CA . SER A 1 190 ? 11.613 16.067 -4.085 1.00 81.69 190 SER A CA 1
ATOM 1399 C C . SER A 1 190 ? 11.077 14.633 -4.191 1.00 81.69 190 SER A C 1
ATOM 1401 O O . SER A 1 190 ? 10.102 14.371 -4.900 1.00 81.69 190 SER A O 1
ATOM 1403 N N . SER A 1 191 ? 11.668 13.694 -3.449 1.00 81.50 191 SER A N 1
ATOM 1404 C CA . SER A 1 191 ? 11.204 12.299 -3.432 1.00 81.50 191 SER A CA 1
ATOM 1405 C C . SER A 1 191 ? 9.744 12.177 -2.987 1.00 81.50 191 SER A C 1
ATOM 1407 O O . SER A 1 191 ? 8.996 11.393 -3.565 1.00 81.50 191 SER A O 1
ATOM 1409 N N . GLN A 1 192 ? 9.312 13.006 -2.034 1.00 84.88 192 GLN A N 1
ATOM 1410 C CA . GLN A 1 192 ? 7.929 13.043 -1.555 1.00 84.88 192 GLN A CA 1
ATOM 1411 C C . GLN A 1 192 ? 6.961 13.564 -2.622 1.00 84.88 192 GLN A C 1
ATOM 1413 O O . GLN A 1 192 ? 5.837 13.079 -2.743 1.00 84.88 192 GLN A O 1
ATOM 1418 N N . GLU A 1 193 ? 7.373 14.560 -3.409 1.00 88.19 193 GLU A N 1
ATOM 1419 C CA . GLU A 1 193 ? 6.544 15.068 -4.498 1.00 88.19 193 GLU A CA 1
ATOM 1420 C C . GLU A 1 193 ? 6.427 14.059 -5.642 1.00 88.19 193 GLU A C 1
ATOM 1422 O O . GLU A 1 193 ? 5.329 13.879 -6.172 1.00 88.19 193 GLU A O 1
ATOM 1427 N N . LEU A 1 194 ? 7.527 13.384 -5.993 1.00 89.12 194 LEU A N 1
ATOM 1428 C CA . LEU A 1 194 ? 7.514 12.315 -6.988 1.00 89.12 194 LEU A CA 1
ATOM 1429 C C . LEU A 1 194 ? 6.593 11.175 -6.550 1.00 89.12 194 LEU A C 1
ATOM 1431 O O . LEU A 1 194 ? 5.749 10.748 -7.335 1.00 89.12 194 LEU A O 1
ATOM 1435 N N . GLN A 1 195 ? 6.708 10.742 -5.291 1.00 91.19 195 GLN A N 1
ATOM 1436 C CA . GLN A 1 195 ? 5.824 9.740 -4.706 1.00 91.19 195 GLN A CA 1
ATOM 1437 C C . GLN A 1 195 ? 4.361 10.171 -4.826 1.00 91.19 195 GLN A C 1
ATOM 1439 O O . GLN A 1 195 ? 3.569 9.480 -5.453 1.00 91.19 195 GLN A O 1
ATOM 1444 N N . ARG A 1 196 ? 4.007 11.363 -4.329 1.00 91.38 196 ARG A N 1
ATOM 1445 C CA . ARG A 1 196 ? 2.626 11.868 -4.372 1.00 91.38 196 ARG A CA 1
ATOM 1446 C C . ARG A 1 196 ? 2.056 11.921 -5.792 1.00 91.38 196 ARG A C 1
ATOM 1448 O O . ARG A 1 196 ? 0.878 11.627 -5.974 1.00 91.38 196 ARG A O 1
ATOM 1455 N N . LYS A 1 197 ? 2.862 12.311 -6.785 1.00 92.75 197 LYS A N 1
ATOM 1456 C CA . LYS A 1 197 ? 2.457 12.333 -8.199 1.00 92.75 197 LYS A CA 1
ATOM 1457 C C . LYS A 1 197 ? 2.193 10.919 -8.728 1.00 92.75 197 LYS A C 1
ATOM 1459 O O . LYS A 1 197 ? 1.120 10.678 -9.267 1.00 92.75 197 LYS A O 1
ATOM 1464 N N . ILE A 1 198 ? 3.113 9.983 -8.492 1.00 93.50 198 ILE A N 1
ATOM 1465 C CA . ILE A 1 198 ? 2.980 8.582 -8.924 1.00 93.50 198 ILE A CA 1
ATOM 1466 C C . ILE A 1 198 ? 1.778 7.913 -8.255 1.00 93.50 198 ILE A C 1
ATOM 1468 O O . ILE A 1 198 ? 0.937 7.332 -8.937 1.00 93.50 198 ILE A O 1
ATOM 1472 N N . THR A 1 199 ? 1.651 8.029 -6.933 1.00 94.19 199 THR A N 1
ATOM 1473 C CA . THR A 1 199 ? 0.511 7.474 -6.201 1.00 94.19 199 THR A CA 1
ATOM 1474 C C . THR A 1 199 ? -0.798 8.106 -6.669 1.00 94.19 199 THR A C 1
ATOM 1476 O O . THR A 1 199 ? -1.776 7.392 -6.865 1.00 94.19 199 THR A O 1
ATOM 1479 N N . GLY A 1 200 ? -0.819 9.424 -6.898 1.00 95.31 200 GLY A N 1
ATOM 1480 C CA . GLY A 1 200 ? -1.985 10.138 -7.418 1.00 95.31 200 GLY A CA 1
ATOM 1481 C C . GLY A 1 200 ? -2.431 9.622 -8.786 1.00 95.31 200 GLY A C 1
ATOM 1482 O O . GLY A 1 200 ? 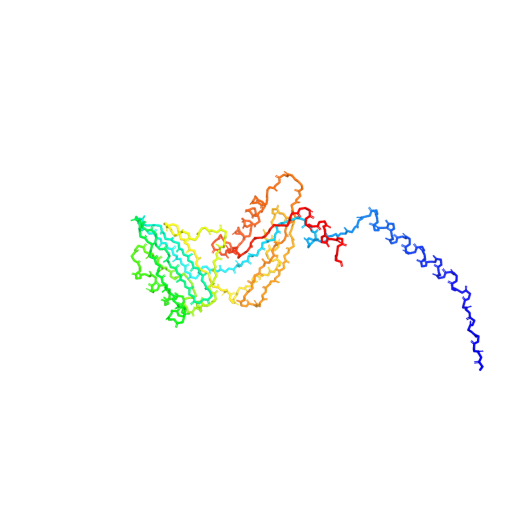-3.615 9.377 -8.992 1.00 95.31 200 GLY A O 1
ATOM 1483 N N . ASP A 1 201 ? -1.493 9.377 -9.695 1.00 96.44 201 ASP A N 1
ATOM 1484 C CA . ASP A 1 201 ? -1.759 8.801 -11.015 1.00 96.44 201 ASP A CA 1
ATOM 1485 C C . ASP A 1 201 ? -2.365 7.389 -10.929 1.00 96.44 201 ASP A C 1
ATOM 1487 O O . ASP A 1 201 ? -3.389 7.098 -11.556 1.00 96.44 201 ASP A O 1
ATOM 1491 N N . ILE A 1 202 ? -1.794 6.526 -10.082 1.00 96.44 202 ILE A N 1
ATOM 1492 C CA . ILE A 1 202 ? -2.315 5.172 -9.836 1.00 96.44 202 ILE A CA 1
ATOM 1493 C C . ILE A 1 202 ? -3.721 5.255 -9.215 1.00 96.44 202 ILE A C 1
ATOM 1495 O O . ILE A 1 202 ? -4.645 4.571 -9.659 1.00 96.44 202 ILE A O 1
ATOM 1499 N N . GLN A 1 203 ? -3.927 6.141 -8.239 1.00 96.00 203 GLN A N 1
ATOM 1500 C CA . GLN A 1 203 ? -5.228 6.383 -7.610 1.00 96.00 203 GLN A CA 1
ATOM 1501 C C . GLN A 1 203 ? -6.272 6.924 -8.590 1.00 96.00 203 GLN A C 1
ATOM 1503 O O . GLN A 1 203 ? -7.433 6.526 -8.516 1.00 96.00 203 GLN A O 1
ATOM 1508 N N . ASN A 1 204 ? -5.884 7.778 -9.537 1.00 96.69 204 ASN A N 1
ATOM 1509 C CA . ASN A 1 204 ? -6.783 8.279 -10.577 1.00 96.69 204 ASN A CA 1
ATOM 1510 C C . ASN A 1 204 ? -7.278 7.150 -11.492 1.00 96.69 204 ASN A C 1
ATOM 1512 O O . ASN A 1 204 ? -8.420 7.183 -11.948 1.00 96.69 204 ASN A O 1
ATOM 1516 N N . LYS A 1 205 ? -6.439 6.138 -11.747 1.00 96.00 205 LYS A N 1
ATOM 1517 C CA . LYS A 1 205 ? -6.795 4.987 -12.584 1.00 96.00 205 LYS A CA 1
ATOM 1518 C C . LYS A 1 205 ? -7.642 3.948 -11.848 1.00 96.00 205 LYS A C 1
ATOM 1520 O O . LYS A 1 205 ? -8.619 3.462 -12.415 1.00 96.00 205 LYS A O 1
ATOM 1525 N N . PHE A 1 206 ? -7.252 3.577 -10.628 1.00 94.75 206 PHE A N 1
ATOM 1526 C CA . PHE A 1 206 ? -7.842 2.439 -9.907 1.00 94.75 206 PHE A CA 1
ATOM 1527 C C . PHE A 1 206 ? -8.845 2.842 -8.818 1.00 94.75 206 PHE A C 1
ATOM 1529 O O . PHE A 1 206 ? -9.620 2.004 -8.361 1.00 94.75 206 PHE A O 1
ATOM 1536 N N . GLY A 1 207 ? -8.881 4.118 -8.442 1.00 94.25 207 GLY A N 1
ATOM 1537 C CA . GLY A 1 207 ? -9.675 4.651 -7.340 1.00 94.25 207 GLY A CA 1
ATOM 1538 C C . GLY A 1 207 ? -8.815 4.910 -6.105 1.00 94.25 207 GLY A C 1
ATOM 1539 O O . GLY A 1 207 ? -8.006 4.075 -5.707 1.00 94.25 207 GLY A O 1
ATOM 1540 N N . LYS A 1 208 ? -9.016 6.073 -5.477 1.00 91.19 208 LYS A N 1
ATOM 1541 C CA . LYS A 1 208 ? -8.220 6.545 -4.335 1.00 91.19 208 LYS A CA 1
ATOM 1542 C C . LYS A 1 208 ? -8.178 5.544 -3.179 1.00 91.19 208 LYS A C 1
ATOM 1544 O O . LYS A 1 208 ? -7.101 5.253 -2.668 1.00 91.19 208 LYS A O 1
ATOM 1549 N N . ASP A 1 209 ? -9.331 4.979 -2.842 1.00 91.88 209 ASP A N 1
ATOM 1550 C CA . ASP A 1 209 ? -9.479 4.049 -1.721 1.00 91.88 209 ASP A CA 1
ATOM 1551 C C . ASP A 1 209 ? -9.134 2.608 -2.103 1.00 91.88 209 ASP A C 1
ATOM 1553 O O . ASP A 1 209 ? -9.272 1.722 -1.278 1.00 91.88 209 ASP A O 1
ATOM 1557 N N . LYS A 1 210 ? -8.718 2.339 -3.348 1.00 93.25 210 LYS A N 1
ATOM 1558 C CA . LYS A 1 210 ? -8.332 0.991 -3.795 1.00 93.25 210 LYS A CA 1
ATOM 1559 C C . LYS A 1 210 ? -6.826 0.794 -3.908 1.00 93.25 210 LYS A C 1
ATOM 1561 O O . LYS A 1 210 ? -6.383 -0.273 -4.322 1.00 93.25 210 LYS A O 1
ATOM 1566 N N . VAL A 1 211 ? -6.041 1.822 -3.597 1.00 94.75 211 VAL A N 1
ATOM 1567 C CA . VAL A 1 211 ? -4.580 1.807 -3.708 1.00 94.75 211 VAL A CA 1
ATOM 1568 C C . VAL A 1 211 ? -3.987 1.958 -2.317 1.00 94.75 211 VAL A C 1
ATOM 1570 O O . VAL A 1 211 ? -4.110 3.012 -1.688 1.00 94.75 211 VAL A O 1
ATOM 1573 N N . ALA A 1 212 ? -3.308 0.913 -1.857 1.00 94.88 212 ALA A N 1
ATOM 1574 C CA . ALA A 1 212 ? -2.558 0.919 -0.613 1.00 94.88 212 ALA A CA 1
ATOM 1575 C C . ALA A 1 212 ? -1.060 0.881 -0.915 1.00 94.88 212 ALA A C 1
ATOM 1577 O O . ALA A 1 212 ? -0.582 -0.011 -1.618 1.00 94.88 212 ALA A O 1
ATOM 1578 N N . ILE A 1 213 ? -0.312 1.834 -0.365 1.00 95.50 213 ILE A N 1
ATOM 1579 C CA . ILE A 1 213 ? 1.148 1.765 -0.357 1.00 95.50 213 ILE A CA 1
ATOM 1580 C C . ILE A 1 213 ? 1.536 0.824 0.779 1.00 95.50 213 ILE A C 1
ATOM 1582 O O . ILE A 1 213 ? 1.132 1.041 1.916 1.00 95.50 213 ILE A O 1
ATOM 1586 N N . VAL A 1 214 ? 2.278 -0.235 0.474 1.00 93.12 214 VAL A N 1
ATOM 1587 C CA . VAL A 1 214 ? 2.761 -1.201 1.473 1.00 93.12 214 VAL A CA 1
ATOM 1588 C C . VAL A 1 214 ? 4.126 -0.776 1.997 1.00 93.12 214 VAL A C 1
ATOM 1590 O O . VAL A 1 214 ? 4.443 -0.959 3.172 1.00 93.12 214 VAL A O 1
ATOM 1593 N N . ARG A 1 215 ? 4.956 -0.223 1.108 1.00 90.00 215 ARG A N 1
ATOM 1594 C CA . ARG A 1 215 ? 6.333 0.144 1.413 1.00 90.00 215 ARG A CA 1
ATOM 1595 C C . ARG A 1 215 ? 6.825 1.246 0.487 1.00 90.00 215 ARG A C 1
ATOM 1597 O O . ARG A 1 215 ? 6.527 1.245 -0.704 1.00 90.00 215 ARG A O 1
ATOM 1604 N N . THR A 1 216 ? 7.656 2.132 1.025 1.00 90.25 216 THR A N 1
ATOM 1605 C CA . THR A 1 216 ? 8.367 3.152 0.252 1.00 90.25 216 THR A CA 1
ATOM 1606 C C . THR A 1 216 ? 9.824 3.200 0.687 1.00 90.25 216 THR A C 1
ATOM 1608 O O . THR A 1 216 ? 10.112 3.373 1.868 1.00 90.25 216 THR A O 1
ATOM 1611 N N . ASP A 1 217 ? 10.740 3.096 -0.270 1.00 86.25 217 ASP A N 1
ATOM 1612 C CA . ASP A 1 217 ? 12.172 3.294 -0.073 1.00 86.25 217 ASP A CA 1
ATOM 1613 C C . ASP A 1 217 ? 12.703 4.351 -1.052 1.00 86.25 217 ASP A C 1
ATOM 1615 O O . ASP A 1 217 ? 12.179 4.551 -2.153 1.00 86.25 217 ASP A O 1
ATOM 1619 N N . PHE A 1 218 ? 13.793 5.008 -0.661 1.00 83.56 218 PHE A N 1
ATOM 1620 C CA . PHE A 1 218 ? 14.504 5.958 -1.507 1.00 83.56 218 PHE A CA 1
ATOM 1621 C C . PHE A 1 218 ? 15.988 5.606 -1.583 1.00 83.56 218 PHE A C 1
ATOM 1623 O O . PHE A 1 218 ? 16.654 5.453 -0.558 1.00 83.56 218 PHE A O 1
ATOM 1630 N N . VAL A 1 219 ? 16.517 5.509 -2.803 1.00 77.56 219 VAL A N 1
ATOM 1631 C CA . VAL A 1 219 ? 17.941 5.256 -3.044 1.00 77.56 219 VAL A CA 1
ATOM 1632 C C . VAL A 1 219 ? 18.632 6.571 -3.385 1.00 77.56 219 VAL A C 1
ATOM 1634 O O . VAL A 1 219 ? 18.356 7.182 -4.417 1.00 77.56 219 VAL A O 1
ATOM 1637 N N . GLY A 1 220 ? 19.547 7.002 -2.514 1.00 68.00 220 GLY A N 1
ATOM 1638 C CA . GLY A 1 220 ? 20.362 8.200 -2.715 1.00 68.00 220 GLY A CA 1
ATOM 1639 C C . GLY A 1 220 ? 21.469 8.021 -3.762 1.00 68.00 220 GLY A C 1
ATOM 1640 O O . GLY A 1 220 ? 21.921 6.909 -4.046 1.00 68.00 220 GLY A O 1
ATOM 1641 N N . SER A 1 221 ? 21.946 9.141 -4.308 1.00 65.00 221 SER A N 1
ATOM 1642 C CA . SER A 1 221 ? 22.936 9.181 -5.395 1.00 65.00 221 SER A CA 1
ATOM 1643 C C . SER A 1 221 ? 24.276 8.525 -5.068 1.00 65.00 221 SER A C 1
ATOM 1645 O O . SER A 1 221 ? 24.831 7.833 -5.917 1.00 65.00 221 SER A O 1
ATOM 1647 N N . THR A 1 222 ? 24.757 8.674 -3.835 1.00 59.59 222 THR A N 1
ATOM 1648 C CA . THR A 1 222 ? 26.030 8.111 -3.359 1.00 59.59 222 THR A CA 1
ATOM 1649 C C . THR A 1 222 ? 26.000 6.591 -3.192 1.00 59.59 222 THR A C 1
ATOM 1651 O O . THR A 1 222 ? 26.990 5.919 -3.462 1.00 59.59 222 THR A O 1
ATOM 1654 N N . PHE A 1 223 ? 24.859 6.024 -2.791 1.00 57.91 223 PHE A N 1
ATOM 1655 C CA . PHE A 1 223 ? 24.700 4.574 -2.633 1.00 57.91 223 PHE A CA 1
ATOM 1656 C C . PHE A 1 223 ? 24.552 3.868 -3.989 1.00 57.91 223 PHE A C 1
ATOM 1658 O O . PHE A 1 223 ? 25.073 2.774 -4.200 1.00 57.91 223 PHE A O 1
ATOM 1665 N N . SER A 1 224 ? 23.884 4.531 -4.935 1.00 56.75 224 SER A N 1
ATOM 1666 C CA . SER A 1 224 ? 23.677 4.031 -6.296 1.00 56.75 224 SER A CA 1
ATOM 1667 C C . SER A 1 224 ? 24.984 3.913 -7.085 1.00 56.75 224 SER A C 1
ATOM 1669 O O . SER A 1 224 ? 25.175 2.939 -7.812 1.00 56.75 224 SER A O 1
ATOM 1671 N N . SER A 1 225 ? 25.904 4.875 -6.926 1.00 58.59 225 SER A N 1
ATOM 1672 C CA . SER A 1 225 ? 27.218 4.814 -7.571 1.00 58.59 225 SER A CA 1
ATOM 1673 C C . SER A 1 225 ? 28.059 3.649 -7.050 1.00 58.59 225 SER A C 1
ATOM 1675 O O . SER A 1 225 ? 28.671 2.952 -7.849 1.00 58.59 225 SER A O 1
ATOM 1677 N N . ASP A 1 226 ? 28.049 3.375 -5.745 1.00 57.88 226 ASP A N 1
ATOM 1678 C CA . ASP A 1 226 ? 28.861 2.298 -5.161 1.00 57.88 226 ASP A CA 1
ATOM 1679 C C . ASP A 1 226 ? 28.368 0.891 -5.540 1.00 57.88 226 ASP A C 1
ATOM 1681 O O . ASP A 1 226 ? 29.189 -0.013 -5.719 1.00 57.88 226 ASP A O 1
ATOM 1685 N N . LEU A 1 227 ? 27.051 0.692 -5.691 1.00 57.16 227 LEU A N 1
ATOM 1686 C CA . LEU A 1 227 ? 26.481 -0.586 -6.142 1.00 57.16 227 LEU A CA 1
ATOM 1687 C C . LEU A 1 227 ? 26.832 -0.889 -7.600 1.00 57.16 227 LEU A C 1
ATOM 1689 O O . LEU A 1 227 ? 27.198 -2.018 -7.915 1.00 57.16 227 LEU A O 1
ATOM 1693 N N . ALA A 1 228 ? 26.757 0.122 -8.468 1.00 57.91 228 ALA A N 1
ATOM 1694 C CA . ALA A 1 228 ? 27.073 -0.012 -9.887 1.00 57.91 228 ALA A CA 1
ATOM 1695 C C . ALA A 1 228 ? 28.520 -0.488 -10.123 1.00 57.91 228 ALA A C 1
ATOM 1697 O O . ALA A 1 228 ? 28.781 -1.248 -11.047 1.00 57.91 228 ALA A O 1
ATOM 1698 N N . TRP A 1 229 ? 29.467 -0.090 -9.268 1.00 55.19 229 TRP A N 1
ATOM 1699 C CA . TRP A 1 229 ? 30.869 -0.511 -9.383 1.00 55.19 229 TRP A CA 1
ATOM 1700 C C . TRP A 1 229 ? 31.185 -1.867 -8.733 1.00 55.19 229 TRP A C 1
ATOM 1702 O O . TRP A 1 229 ? 32.247 -2.425 -9.009 1.00 55.19 229 TRP A O 1
ATOM 1712 N N . LYS A 1 230 ? 30.315 -2.383 -7.853 1.00 51.16 230 LYS A N 1
ATOM 1713 C CA . LYS A 1 230 ? 30.553 -3.617 -7.079 1.00 51.16 230 LYS A CA 1
ATOM 1714 C C . LYS A 1 230 ? 29.750 -4.840 -7.543 1.00 51.16 230 LYS A C 1
ATOM 1716 O O . LYS A 1 230 ? 30.037 -5.923 -7.033 1.00 51.16 230 LYS A O 1
ATOM 1721 N N . SER A 1 231 ? 28.769 -4.692 -8.440 1.00 47.28 231 SER A N 1
ATOM 1722 C CA . SER A 1 231 ? 28.031 -5.821 -9.044 1.00 47.28 231 SER A CA 1
ATOM 1723 C C . SER A 1 231 ? 28.765 -6.401 -10.245 1.00 47.28 231 SER A C 1
ATOM 1725 O O . SER A 1 231 ? 28.834 -7.642 -10.348 1.00 47.28 231 SER A O 1
#

Secondary structure (DSSP, 8-state):
-PPP-PPPTTHHHHHHHHHHHHHHHHHHHHHH-----GGGSSEEEEEEEE--EEEEEEE-SSSEEEEEE-SSEEEEEEE-SS-EEEEEEETTTS-BHHHHHHHHTTSTTEEEEE-S-TTSBGGG-B--TTS--EE-SSPEEEE---TT----HHHHHHH--SS-EEEEEES-GGG-EEEEEEE--TTTS-HHHHHHHHHHHHHHHH-GGGEEEEEEEEE-HHHHHHHHHH-

Nearest PDB structures (foldseek):
  4er8-assembly1_A  TM=4.052E-01  e=1.075E+00  Escherichia coli K-12
  4npa-assembly1_C  TM=3.831E-01  e=3.400E+00  Vibrio cholerae O1 biovar El Tor str. N16961
  3oz2-assembly1_A  TM=2.764E-01  e=2.549E+00  Thermoplasma acidophilum
  5xj0-assembly1_D  TM=1.656E-01  e=2.407E+00  Thermus thermophilus HB8

Radius of gyration: 26.79 Å; Cα contacts (8 Å, |Δi|>4): 405; chains: 1; bounding box: 73×59×74 Å

pLDDT: mean 87.97, std 11.75, range [47.28, 98.0]

Mean predicted aligned error: 9.54 Å

Sequence (231 aa):
MKKLHEFSKAFLGCAIFSAVVIAAGITGFFVKGINWGLDFQPGLIEEVRIASPAMSLSYSGSAKVDAELSATGFDLVITGVGEKETKSFAFGQYSTISALADALKSVEGISAEVLSSGDADCYSIFTNSAVSAVLGKEPYFLYVPDAASTVTVEDVRTAVTSAAVQVKELGSETERSFQVRAKISGDEVSSQELQRKITGDIQNKFGKDKVAIVRTDFVGSTFSSDLAWKS